Protein AF-A0AAC9S790-F1 (afdb_monomer_lite)

Radius of gyration: 30.69 Å; chains: 1; bounding box: 72×69×86 Å

Foldseek 3Di:
DDDPDDPDDPPPPLPCVLVCVLVVCLLVVLVPDDDDDPDPVVVVLNVQLSVQLCVLVVLLCVLPNFPADPPGADPQLSVLVSLLSVLRSPDDCVPLVLLSLLSSLLNSCSSVVHPPSVLSSQLSSQDDSLLSVQLQPQDPDFWDFPVPDDPVSQVSCVVSVQKPWCVVVCVVVVVVLVVLVVVLVVLVVCLVVVLVVVVPDPDDPVVSVVVNVVSVVVNVVSVVVNVVSVVVVVRSHRTMGGDPSSVSSNVSSVSSVVVD

Secondary structure (DSSP, 8-state):
----------------HHHHHHHHHHHHHHHHS--SSSHHHHHHHHHHHHHHHHHHHHHHHHHS-----TT---HHHHHHHHHHHHHHTT--TTT-HHHHHHHHHHHHHHHTT-TTHHHHHHHHHT--HHHHHHHHHS-SSS-B-TTTS-HHHHHHHHHTTSEEETHHHHHHHHHHHHHHHHHHHHHHHHHHHHHHHHTTS---HHHHHHHHHHHHHHHHHHHHHHHHHHHHHHHHTT-EEE-HHHHHHHHHHHHHHTT-

Sequence (260 aa):
MPVIGALGAVTSVVNTKPFTALLTPAATSLGNYWGEQTDEWVARRKAKKTRNLIHHRDRVLRLDPPDLDSDGPTERQFEYAEEWAEGAEKIEPERDKELSALWEGLLSEIYRDGDDIQEMMQALKAMERRDAILLLNTGSGWAIPRHQAEQHGLERLARIGVVERYSALRRAGQTRVQSLAILGIFAVAIGFLLPNLLGFLPMSETGKAELLRYQTILFSCVAVCTAVLAFTYTRFWGSFRLTTLGDRLKMSAQRFLNKA

pLDDT: mean 74.12, std 17.75, range [28.06, 97.19]

Structure (mmCIF, N/CA/C/O backbone):
data_AF-A0AAC9S790-F1
#
_entry.id   AF-A0AAC9S790-F1
#
loop_
_atom_site.group_PDB
_atom_site.id
_atom_site.type_symbol
_atom_site.label_atom_id
_atom_site.label_alt_id
_atom_site.label_comp_id
_atom_site.label_asym_id
_atom_site.label_entity_id
_atom_site.label_seq_id
_atom_site.pdbx_PDB_ins_code
_atom_site.Cartn_x
_atom_site.Cartn_y
_atom_site.Cartn_z
_atom_site.occupancy
_atom_site.B_iso_or_equiv
_atom_site.auth_seq_id
_atom_site.auth_comp_id
_atom_site.auth_asym_id
_atom_site.auth_atom_id
_atom_site.pdbx_PDB_model_num
ATOM 1 N N . MET A 1 1 ? -22.501 -53.644 21.815 1.00 34.34 1 MET A N 1
ATOM 2 C CA . MET A 1 1 ? -21.185 -52.979 21.907 1.00 34.34 1 MET A CA 1
ATOM 3 C C . MET A 1 1 ? -21.252 -51.672 21.131 1.00 34.34 1 MET A C 1
ATOM 5 O O . MET A 1 1 ? -21.327 -51.739 19.911 1.00 34.34 1 MET A O 1
ATOM 9 N N . PRO A 1 2 ? -21.320 -50.510 21.799 1.00 33.59 2 PRO A N 1
ATOM 10 C CA . PRO A 1 2 ? -21.225 -49.211 21.148 1.00 33.59 2 PRO A CA 1
ATOM 11 C C . PRO A 1 2 ? -19.793 -48.664 21.257 1.00 33.59 2 PRO A C 1
ATOM 13 O O . PRO A 1 2 ? -19.180 -48.739 22.319 1.00 33.59 2 PRO A O 1
ATOM 16 N N . VAL A 1 3 ? -19.280 -48.072 20.180 1.00 33.75 3 VAL A N 1
ATOM 17 C CA . VAL A 1 3 ? -18.157 -47.126 20.239 1.00 33.75 3 VAL A CA 1
ATOM 18 C C . VAL A 1 3 ? -18.664 -45.824 19.632 1.00 33.75 3 VAL A C 1
ATOM 20 O O . VAL A 1 3 ? -18.672 -45.640 18.420 1.00 33.75 3 VAL A O 1
ATOM 23 N N . ILE A 1 4 ? -19.151 -44.947 20.507 1.00 39.12 4 ILE A N 1
ATOM 24 C CA . ILE A 1 4 ? -19.288 -43.514 20.254 1.00 39.12 4 ILE A CA 1
ATOM 25 C C . ILE A 1 4 ? -18.004 -42.911 20.823 1.00 39.12 4 ILE A C 1
ATOM 27 O O . ILE A 1 4 ? -17.852 -42.803 22.037 1.00 39.12 4 ILE A O 1
ATOM 31 N N . GLY A 1 5 ? -17.040 -42.622 19.952 1.00 28.06 5 GLY A N 1
ATOM 32 C CA . GLY A 1 5 ? -15.742 -42.061 20.317 1.00 28.06 5 GLY A CA 1
ATOM 33 C C . GLY A 1 5 ? -15.618 -40.618 19.840 1.00 28.06 5 GLY A C 1
ATOM 34 O O . GLY A 1 5 ? -15.417 -40.386 18.656 1.00 28.06 5 GLY A O 1
ATOM 35 N N . ALA A 1 6 ? -15.757 -39.681 20.779 1.00 33.78 6 ALA A N 1
ATOM 36 C CA . ALA A 1 6 ? -15.084 -38.380 20.821 1.00 33.78 6 ALA A CA 1
ATOM 37 C C . ALA A 1 6 ? -14.906 -37.605 19.490 1.00 33.78 6 ALA A C 1
ATOM 39 O O . ALA A 1 6 ? -13.797 -37.445 18.991 1.00 33.78 6 ALA A O 1
ATOM 40 N N . LEU A 1 7 ? -15.994 -37.013 18.989 1.00 31.89 7 LEU A N 1
ATOM 41 C CA . LEU A 1 7 ? -15.970 -35.834 18.103 1.00 31.89 7 LEU A CA 1
ATOM 42 C C . LEU A 1 7 ? -16.360 -34.567 18.886 1.00 31.89 7 LEU A C 1
ATOM 44 O O . LEU A 1 7 ? -17.189 -33.765 18.466 1.00 31.89 7 LEU A O 1
ATOM 48 N N . GLY A 1 8 ? -15.785 -34.410 20.075 1.00 30.42 8 GLY A N 1
ATOM 49 C CA . GLY A 1 8 ? -15.969 -33.243 20.929 1.00 30.42 8 GLY A CA 1
ATOM 50 C C . GLY A 1 8 ? -14.644 -32.896 21.589 1.00 30.42 8 GLY A C 1
ATOM 51 O O . GLY A 1 8 ? -13.949 -33.797 22.045 1.00 30.42 8 GLY A O 1
ATOM 52 N N . ALA A 1 9 ? -14.332 -31.601 21.642 1.00 30.41 9 ALA A N 1
ATOM 53 C CA . ALA A 1 9 ? -13.117 -31.001 22.205 1.00 30.41 9 ALA A CA 1
ATOM 54 C C . ALA A 1 9 ? -11.891 -30.891 21.272 1.00 30.41 9 ALA A C 1
ATOM 56 O O . ALA A 1 9 ? -10.773 -31.221 21.648 1.00 30.41 9 ALA A O 1
ATOM 57 N N . VAL A 1 10 ? -12.078 -30.285 20.095 1.00 30.22 10 VAL A N 1
ATOM 58 C CA . VAL A 1 10 ? -11.054 -29.389 19.515 1.00 30.22 10 VAL A CA 1
ATOM 59 C C . VAL A 1 10 ? -11.681 -28.008 19.309 1.00 30.22 10 VAL A C 1
ATOM 61 O O . VAL A 1 10 ? -11.767 -27.468 18.216 1.00 30.22 10 VAL A O 1
ATOM 64 N N . THR A 1 11 ? -12.196 -27.447 20.397 1.00 31.50 11 THR A N 1
ATOM 65 C CA . THR A 1 11 ? -12.287 -25.998 20.566 1.00 31.50 11 THR A CA 1
ATOM 66 C C . THR A 1 11 ? -11.268 -25.676 21.640 1.00 31.50 11 THR A C 1
ATOM 68 O O . THR A 1 11 ? -11.608 -25.563 22.819 1.00 31.50 11 THR A O 1
ATOM 71 N N . SER A 1 12 ? -9.990 -25.646 21.254 1.00 34.75 12 SER A N 1
ATOM 72 C CA . SER A 1 12 ? -8.993 -24.971 22.069 1.00 34.75 12 SER A CA 1
ATOM 73 C C . SER A 1 12 ? -9.522 -23.560 22.282 1.00 34.75 12 SER A C 1
ATOM 75 O O . SER A 1 12 ? -9.790 -22.810 21.344 1.00 34.75 12 SER A O 1
ATOM 77 N N . VAL A 1 13 ? -9.801 -23.266 23.544 1.00 39.75 13 VAL A N 1
ATOM 78 C CA . VAL A 1 13 ? -10.143 -21.946 24.037 1.00 39.75 13 VAL A CA 1
ATOM 79 C C . VAL A 1 13 ? -8.984 -21.045 23.629 1.00 39.75 13 VAL A C 1
ATOM 81 O O . VAL A 1 13 ? -7.946 -21.036 24.284 1.00 39.75 13 VAL A O 1
ATOM 84 N N . VAL A 1 14 ? -9.136 -20.348 22.498 1.00 37.94 14 VAL A N 1
ATOM 85 C CA . VAL A 1 14 ? -8.255 -19.245 22.116 1.00 37.94 14 VAL A CA 1
ATOM 86 C C . VAL A 1 14 ? -8.277 -18.308 23.310 1.00 37.94 14 VAL A C 1
ATOM 88 O O . VAL A 1 14 ? -9.345 -17.852 23.729 1.00 37.94 14 VAL A O 1
ATOM 91 N N . ASN A 1 15 ? -7.115 -18.128 23.926 1.00 39.44 15 ASN A N 1
ATOM 92 C CA . ASN A 1 15 ? -6.938 -17.420 25.181 1.00 39.44 15 ASN A CA 1
ATOM 93 C C . ASN A 1 15 ? -7.108 -15.913 24.925 1.00 39.44 15 ASN A C 1
ATOM 95 O O . ASN A 1 15 ? -6.160 -15.146 24.937 1.00 39.44 15 ASN A O 1
ATOM 99 N N . THR A 1 16 ? -8.336 -15.486 24.627 1.00 45.19 16 THR A N 1
ATOM 100 C CA . THR A 1 16 ? -8.695 -14.112 24.248 1.00 45.19 16 THR A CA 1
ATOM 101 C C . THR A 1 16 ? -8.578 -13.129 25.411 1.00 45.19 16 THR A C 1
ATOM 103 O O . THR A 1 16 ? -8.519 -11.928 25.177 1.00 45.19 16 THR A O 1
ATOM 106 N N . LYS A 1 17 ? -8.490 -13.616 26.658 1.00 46.97 17 LYS A N 1
ATOM 107 C CA . LYS A 1 17 ? -8.575 -12.825 27.900 1.00 46.97 17 LYS A CA 1
ATOM 108 C C . LYS A 1 17 ? -7.614 -11.624 27.995 1.00 46.97 17 LYS A C 1
ATOM 110 O O . LYS A 1 17 ? -8.091 -10.571 28.417 1.00 46.97 17 LYS A O 1
ATOM 115 N N . PRO A 1 18 ? -6.327 -11.708 27.604 1.00 48.31 18 PRO A N 1
ATOM 116 C CA . PRO A 1 18 ? -5.415 -10.564 27.698 1.00 48.31 18 PRO A CA 1
ATOM 117 C C . PRO A 1 18 ? -5.751 -9.462 26.680 1.00 48.31 18 PRO A C 1
ATOM 119 O O . PRO A 1 18 ? -5.553 -8.284 26.946 1.00 48.31 18 PRO A O 1
ATOM 122 N N . PHE A 1 19 ? -6.323 -9.824 25.528 1.00 49.25 19 PHE A N 1
ATOM 123 C CA . PHE A 1 19 ? -6.616 -8.888 24.438 1.00 49.25 19 PHE A CA 1
ATOM 124 C C . PHE A 1 19 ? -8.061 -8.372 24.459 1.00 49.25 19 PHE A C 1
ATOM 126 O O . PHE A 1 19 ? -8.321 -7.232 24.068 1.00 49.25 19 PHE A O 1
ATOM 133 N N . THR A 1 20 ? -9.015 -9.125 25.019 1.00 51.59 20 THR A N 1
ATOM 134 C CA . THR A 1 20 ? -10.262 -8.506 25.486 1.00 51.59 20 THR A CA 1
ATOM 135 C C . THR A 1 20 ? -9.931 -7.423 26.508 1.00 51.59 20 THR A C 1
ATOM 137 O O . THR A 1 20 ? -10.541 -6.363 26.457 1.00 51.59 20 THR A O 1
ATOM 140 N N . ALA A 1 21 ? -8.925 -7.618 27.365 1.00 54.22 21 ALA A N 1
ATOM 141 C CA . ALA A 1 21 ? -8.464 -6.591 28.297 1.00 54.22 21 ALA A CA 1
ATOM 142 C C . ALA A 1 21 ? -7.742 -5.397 27.634 1.00 54.22 21 ALA A C 1
ATOM 144 O O . ALA A 1 21 ? -7.691 -4.344 28.249 1.00 54.22 21 ALA A O 1
ATOM 145 N N . LEU A 1 22 ? -7.268 -5.509 26.388 1.00 55.03 22 LEU A N 1
ATOM 146 C CA . LEU A 1 22 ? -6.747 -4.385 25.590 1.00 55.03 22 LEU A CA 1
ATOM 147 C C . LEU A 1 22 ? -7.851 -3.462 25.081 1.00 55.03 22 LEU A C 1
ATOM 149 O O . LEU A 1 22 ? -7.834 -2.250 25.267 1.00 55.03 22 LEU A O 1
ATOM 153 N N . LEU A 1 23 ? -8.834 -4.060 24.409 1.00 57.56 23 LEU A N 1
ATOM 154 C CA . LEU A 1 23 ? -9.850 -3.306 23.681 1.00 57.56 23 LEU A CA 1
ATOM 155 C C . LEU A 1 23 ? -11.066 -2.976 24.545 1.00 57.56 23 LEU A C 1
ATOM 157 O O . LEU A 1 23 ? -11.826 -2.078 24.198 1.00 57.56 23 LEU A O 1
ATOM 161 N N . THR A 1 24 ? -11.266 -3.675 25.668 1.00 56.47 24 THR A N 1
ATOM 162 C CA . THR A 1 24 ? -12.364 -3.367 26.596 1.00 56.47 24 THR A CA 1
ATOM 163 C C . THR A 1 24 ? -12.164 -2.004 27.261 1.00 56.47 24 THR A C 1
ATOM 165 O O . THR A 1 24 ? -13.108 -1.222 27.208 1.00 56.47 24 THR A O 1
ATOM 168 N N . PRO A 1 25 ? -10.990 -1.641 27.813 1.00 49.94 25 PRO A N 1
ATOM 169 C CA . PRO A 1 25 ? -10.745 -0.305 28.352 1.00 49.94 25 PRO A CA 1
ATOM 170 C C . PRO A 1 25 ? -10.847 0.796 27.299 1.00 49.94 25 PRO A C 1
ATOM 172 O O . PRO A 1 25 ? -11.542 1.768 27.560 1.00 49.94 25 PRO A O 1
ATOM 175 N N . ALA A 1 26 ? -10.279 0.629 26.098 1.00 53.31 26 ALA A N 1
ATOM 176 C CA . ALA A 1 26 ? -10.397 1.617 25.018 1.00 53.31 26 ALA A CA 1
ATOM 177 C C . ALA A 1 26 ? -11.857 1.805 24.553 1.00 53.31 26 ALA A C 1
ATOM 179 O O . ALA A 1 26 ? -12.344 2.925 24.402 1.00 53.31 26 ALA A O 1
ATOM 180 N N . ALA A 1 27 ? -12.612 0.709 24.403 1.00 53.06 27 ALA A N 1
ATOM 181 C CA . ALA A 1 27 ? -14.034 0.770 24.063 1.00 53.06 27 ALA A CA 1
ATOM 182 C C . ALA A 1 27 ? -14.897 1.345 25.205 1.00 53.06 27 ALA A C 1
ATOM 184 O O . ALA A 1 27 ? -15.909 1.997 24.943 1.00 53.06 27 ALA A O 1
ATOM 185 N N . THR A 1 28 ? -14.505 1.122 26.464 1.00 51.19 28 THR A N 1
ATOM 186 C CA . THR A 1 28 ? -15.230 1.582 27.661 1.00 51.19 28 THR A CA 1
ATOM 187 C C . THR A 1 28 ? -14.896 3.037 28.013 1.00 51.19 28 THR A C 1
ATOM 189 O O . THR A 1 28 ? -15.791 3.784 28.401 1.00 51.19 28 THR A O 1
ATOM 192 N N . SER A 1 29 ? -13.650 3.487 27.829 1.00 48.16 29 SER A N 1
ATOM 193 C CA . SER A 1 29 ? -13.221 4.875 28.069 1.00 48.16 29 SER A CA 1
ATOM 194 C C . SER A 1 29 ? -13.845 5.831 27.048 1.00 48.16 29 SER A C 1
ATOM 196 O O . SER A 1 29 ? -14.371 6.877 27.429 1.00 48.16 29 SER A O 1
ATOM 198 N N . LEU A 1 30 ? -13.933 5.414 25.778 1.00 48.31 30 LEU A N 1
ATOM 199 C CA . LEU A 1 30 ? -14.701 6.109 24.740 1.00 48.31 30 LEU A CA 1
ATOM 200 C C . LEU A 1 30 ? -16.210 6.139 25.051 1.00 48.31 30 LEU A C 1
ATOM 202 O O . LEU A 1 30 ? -16.909 7.083 24.674 1.00 48.31 30 LEU A O 1
ATOM 206 N N . GLY A 1 31 ? -16.718 5.123 25.756 1.00 43.06 31 GLY A N 1
ATOM 207 C CA . GLY A 1 31 ? -18.111 5.030 26.198 1.00 43.06 31 GLY A CA 1
ATOM 208 C C . GLY A 1 31 ? -18.472 5.972 27.353 1.00 43.06 31 GLY A C 1
ATOM 209 O O . GLY A 1 31 ? -19.570 6.529 27.354 1.00 43.06 31 GLY A O 1
ATOM 210 N N . ASN A 1 32 ? -17.552 6.198 28.296 1.00 44.66 32 ASN A N 1
ATOM 211 C CA . ASN A 1 32 ? -17.866 6.786 29.605 1.00 44.66 32 ASN A CA 1
ATOM 212 C C . ASN A 1 32 ? -17.620 8.306 29.750 1.00 44.66 32 ASN A C 1
ATOM 214 O O . ASN A 1 32 ? -17.935 8.851 30.804 1.00 44.66 32 ASN A O 1
ATOM 218 N N . TYR A 1 33 ? -17.091 9.021 28.746 1.00 40.47 33 TYR A N 1
ATOM 219 C CA . TYR A 1 33 ? -16.596 10.401 28.954 1.00 40.47 33 TYR A CA 1
ATOM 220 C C . TYR A 1 33 ? -17.566 11.567 28.623 1.00 40.47 33 TYR A C 1
ATOM 222 O O . TYR A 1 33 ? -17.221 12.712 28.882 1.00 40.47 33 TYR A O 1
ATOM 230 N N . TRP A 1 34 ? -18.783 11.376 28.088 1.00 41.03 34 TRP A N 1
ATOM 231 C CA . TRP A 1 34 ? -19.596 12.538 27.644 1.00 41.03 34 TRP A CA 1
ATOM 232 C C . TRP A 1 34 ? -21.088 12.436 27.984 1.00 41.03 34 TRP A C 1
ATOM 234 O O . TRP A 1 34 ? -21.783 11.577 27.432 1.00 41.03 34 TRP A O 1
ATOM 244 N N . GLY A 1 35 ? -21.519 13.337 28.881 1.00 38.81 35 GLY A N 1
ATOM 245 C CA . GLY A 1 35 ? -22.848 13.453 29.490 1.00 38.81 35 GLY A CA 1
ATOM 246 C C . GLY A 1 35 ? -23.942 14.132 28.654 1.00 38.81 35 GLY A C 1
ATOM 247 O O . GLY A 1 35 ? -23.706 14.619 27.549 1.00 38.81 35 GLY A O 1
ATOM 248 N N . GLU A 1 36 ? -25.136 14.076 29.248 1.00 45.31 36 GLU A N 1
ATOM 249 C CA . GLU A 1 36 ? -26.500 14.192 28.712 1.00 45.31 36 GLU A CA 1
ATOM 250 C C . GLU A 1 36 ? -26.849 15.500 27.989 1.00 45.31 36 GLU A C 1
ATOM 252 O O . GLU A 1 36 ? -26.375 16.577 28.342 1.00 45.31 36 GLU A O 1
ATOM 257 N N . GLN A 1 37 ? -27.795 15.369 27.051 1.00 39.69 37 GLN A N 1
ATOM 258 C CA . GLN A 1 37 ? -28.431 16.382 26.191 1.00 39.69 37 GLN A CA 1
ATOM 259 C C . GLN A 1 37 ? -27.952 16.396 24.730 1.00 39.69 37 GLN A C 1
ATOM 261 O O . GLN A 1 37 ? -27.682 17.445 24.158 1.00 39.69 37 GLN A O 1
ATOM 266 N N . THR A 1 38 ? -27.898 15.221 24.087 1.00 42.62 38 THR A N 1
ATOM 267 C CA . THR A 1 38 ? -28.096 15.021 22.621 1.00 42.62 38 THR A CA 1
ATOM 268 C C . THR A 1 38 ? -28.373 13.531 22.310 1.00 42.62 38 THR A C 1
ATOM 270 O O . THR A 1 38 ? -27.844 12.933 21.368 1.00 42.62 38 THR A O 1
ATOM 273 N N . ASP A 1 39 ? -29.189 12.886 23.146 1.00 51.00 39 ASP A N 1
ATOM 274 C CA . ASP A 1 39 ? -28.950 11.485 23.513 1.00 51.00 39 ASP A CA 1
ATOM 275 C C . ASP A 1 39 ? -29.252 10.459 22.419 1.00 51.00 39 ASP A C 1
ATOM 277 O O . ASP A 1 39 ? -28.459 9.545 22.231 1.00 51.00 39 ASP A O 1
ATOM 281 N N . GLU A 1 40 ? -30.305 10.599 21.612 1.00 55.38 40 GLU A N 1
ATOM 282 C CA . GLU A 1 40 ? -30.614 9.556 20.621 1.00 55.38 40 GLU A CA 1
ATOM 283 C C . GLU A 1 40 ? -29.679 9.551 19.408 1.00 55.38 40 GLU A C 1
ATOM 285 O O . GLU A 1 40 ? -29.235 8.490 18.966 1.00 55.38 40 GLU A O 1
ATOM 290 N N . TRP A 1 41 ? -29.368 10.716 18.836 1.00 50.78 41 TRP A N 1
ATOM 291 C CA . TRP A 1 41 ? -28.497 10.786 17.659 1.00 50.78 41 TRP A CA 1
ATOM 292 C C . TRP A 1 41 ? -27.043 10.480 18.030 1.00 50.78 41 TRP A C 1
ATOM 294 O O . TRP A 1 41 ? -26.359 9.743 17.312 1.00 50.78 41 TRP A O 1
ATOM 304 N N . VAL A 1 42 ? -26.591 10.975 19.187 1.00 58.25 42 VAL A N 1
ATOM 305 C CA . VAL A 1 42 ? -25.261 10.669 19.720 1.00 58.25 42 VAL A CA 1
ATOM 306 C C . VAL A 1 42 ? -25.172 9.205 20.143 1.00 58.25 42 VAL A C 1
ATOM 308 O O . VAL A 1 42 ? -24.195 8.557 19.773 1.00 58.25 42 VAL A O 1
ATOM 311 N N . ALA A 1 43 ? -26.183 8.632 20.806 1.00 64.19 43 ALA A N 1
ATOM 312 C CA . ALA A 1 43 ? -26.190 7.206 21.144 1.00 64.19 43 ALA A CA 1
ATOM 313 C C . ALA A 1 43 ? -26.205 6.317 19.896 1.00 64.19 43 ALA A C 1
ATOM 315 O O . ALA A 1 43 ? -25.435 5.364 19.832 1.00 64.19 43 ALA A O 1
ATOM 316 N N . ARG A 1 44 ? -26.993 6.644 18.860 1.00 67.19 44 ARG A N 1
ATOM 317 C CA . ARG A 1 44 ? -26.987 5.892 17.588 1.00 67.19 44 ARG A CA 1
ATOM 318 C C . ARG A 1 44 ? -25.631 5.973 16.888 1.00 67.19 44 ARG A C 1
ATOM 320 O O . ARG A 1 44 ? -25.151 4.967 16.367 1.00 67.19 44 ARG A O 1
ATOM 327 N N . ARG A 1 45 ? -24.984 7.144 16.890 1.00 65.12 45 ARG A N 1
ATOM 328 C CA . ARG A 1 45 ? -23.648 7.322 16.300 1.00 65.12 45 ARG A CA 1
ATOM 329 C C . ARG A 1 45 ? -22.566 6.594 17.102 1.00 65.12 45 ARG A C 1
ATOM 331 O O . ARG A 1 45 ? -21.710 5.960 16.490 1.00 65.12 45 ARG A O 1
ATOM 338 N N . LYS A 1 46 ? -22.628 6.637 18.437 1.00 71.31 46 LYS A N 1
ATOM 339 C CA . LYS A 1 46 ? -21.758 5.874 19.348 1.00 71.31 46 LYS A CA 1
ATOM 340 C C . LYS A 1 46 ? -21.939 4.369 19.133 1.00 71.31 46 LYS A C 1
ATOM 342 O O . LYS A 1 46 ? -20.972 3.682 18.838 1.00 71.31 46 LYS A O 1
ATOM 347 N N . ALA A 1 47 ? -23.179 3.880 19.136 1.00 77.81 47 ALA A N 1
ATOM 348 C CA . ALA A 1 47 ? -23.496 2.477 18.884 1.00 77.81 47 ALA A CA 1
ATOM 349 C C . ALA A 1 47 ? -22.993 2.009 17.510 1.00 77.81 47 ALA A C 1
ATOM 351 O O . ALA A 1 47 ? -22.445 0.914 17.398 1.00 77.81 47 ALA A O 1
ATOM 352 N N . LYS A 1 48 ? -23.116 2.846 16.468 1.00 79.62 48 LYS A N 1
ATOM 353 C CA . LYS A 1 48 ? -22.567 2.548 15.136 1.00 79.62 48 LYS A CA 1
ATOM 354 C C . LYS A 1 48 ? -21.042 2.409 15.169 1.00 79.62 48 LYS A C 1
ATOM 356 O O . LYS A 1 48 ? -20.530 1.415 14.667 1.00 79.62 48 LYS A O 1
ATOM 361 N N . LYS A 1 49 ? -20.338 3.365 15.781 1.00 80.44 49 LYS A N 1
ATOM 362 C CA . LYS A 1 49 ? -18.874 3.343 15.943 1.00 80.44 49 LYS A CA 1
ATOM 363 C C . LYS A 1 49 ? -18.400 2.099 16.695 1.00 80.44 49 LYS A C 1
ATOM 365 O O . LYS A 1 49 ? -17.558 1.361 16.193 1.00 80.44 49 LYS A O 1
ATOM 370 N N . THR A 1 50 ? -19.008 1.809 17.845 1.00 79.88 50 THR A N 1
ATOM 371 C CA . THR A 1 50 ? -18.703 0.614 18.642 1.00 79.88 50 THR A CA 1
ATOM 372 C C . THR A 1 50 ? -18.965 -0.668 17.854 1.00 79.88 50 THR A C 1
ATOM 374 O O . THR A 1 50 ? -18.145 -1.581 17.872 1.00 79.88 50 THR A O 1
ATOM 377 N N . ARG A 1 51 ? -20.072 -0.736 17.106 1.00 85.62 51 ARG A N 1
ATOM 378 C CA . ARG A 1 51 ? -20.381 -1.887 16.249 1.00 85.62 51 ARG A CA 1
ATOM 379 C C . ARG A 1 51 ? -19.341 -2.080 15.145 1.00 85.62 51 ARG A C 1
ATOM 381 O O . ARG A 1 51 ? -18.960 -3.218 14.892 1.00 85.62 51 ARG A O 1
ATOM 388 N N . ASN A 1 52 ? -18.873 -1.002 14.513 1.00 86.75 52 ASN A N 1
ATOM 389 C CA . ASN A 1 52 ? -17.818 -1.073 13.500 1.00 86.75 52 ASN A CA 1
ATOM 390 C C . ASN A 1 52 ? -16.524 -1.650 14.100 1.00 86.75 52 ASN A C 1
ATOM 392 O O . ASN A 1 52 ? -15.964 -2.594 13.549 1.00 86.75 52 ASN A O 1
ATOM 396 N N . LEU A 1 53 ? -16.105 -1.155 15.271 1.00 86.25 53 LEU A N 1
ATOM 397 C CA . LEU A 1 53 ? -14.927 -1.660 15.987 1.00 86.25 53 LEU A CA 1
ATOM 398 C C . LEU A 1 53 ? -15.032 -3.145 16.322 1.00 86.25 53 LEU A C 1
ATOM 400 O O . LEU A 1 53 ? -14.114 -3.913 16.033 1.00 86.25 53 LEU A O 1
ATOM 404 N N . ILE A 1 54 ? -16.165 -3.549 16.902 1.00 82.88 54 ILE A N 1
ATOM 405 C CA . ILE A 1 54 ? -16.442 -4.949 17.234 1.00 82.88 54 ILE A CA 1
ATOM 406 C C . ILE A 1 54 ? -16.364 -5.808 15.972 1.00 82.88 54 ILE A C 1
ATOM 408 O O . ILE A 1 54 ? -15.710 -6.845 15.989 1.00 82.88 54 ILE A O 1
ATOM 412 N N . HIS A 1 55 ? -16.956 -5.355 14.864 1.00 89.50 55 HIS A N 1
ATOM 413 C CA . HIS A 1 55 ? -16.928 -6.093 13.608 1.00 89.50 55 HIS A CA 1
ATOM 414 C C . HIS A 1 55 ? -15.500 -6.307 13.088 1.00 89.50 55 HIS A C 1
ATOM 416 O O . HIS A 1 55 ? -15.142 -7.436 12.750 1.00 89.50 55 HIS A O 1
ATOM 422 N N . HIS A 1 56 ? -14.675 -5.255 13.029 1.00 89.50 56 HIS A N 1
ATOM 423 C CA . HIS A 1 56 ? -13.285 -5.391 12.584 1.00 89.50 56 HIS A CA 1
ATOM 424 C C . HIS A 1 56 ? -12.491 -6.331 13.496 1.00 89.50 56 HIS A C 1
ATOM 426 O O . HIS A 1 56 ? -11.855 -7.264 13.006 1.00 89.50 56 HIS A O 1
ATOM 432 N N . ARG A 1 57 ? -12.581 -6.138 14.819 1.00 88.31 57 ARG A N 1
ATOM 433 C CA . ARG A 1 57 ? -11.908 -6.988 15.810 1.00 88.31 57 ARG A CA 1
ATOM 434 C C . ARG A 1 57 ? -12.307 -8.452 15.648 1.00 88.31 57 ARG A C 1
ATOM 436 O O . ARG A 1 57 ? -11.444 -9.315 15.527 1.00 88.31 57 ARG A O 1
ATOM 443 N N . ASP A 1 58 ? -13.606 -8.737 15.639 1.00 87.56 58 ASP A N 1
ATOM 444 C CA . ASP A 1 58 ? -14.117 -10.108 15.585 1.00 87.56 58 ASP A CA 1
ATOM 445 C C . ASP A 1 58 ? -13.726 -10.792 14.275 1.00 87.56 58 ASP A C 1
ATOM 447 O O . ASP A 1 58 ? -13.427 -11.987 14.252 1.00 87.56 58 ASP A O 1
ATOM 451 N N . ARG A 1 59 ? -13.669 -10.032 13.176 1.00 90.25 59 ARG A N 1
ATOM 452 C CA . ARG A 1 59 ? -13.202 -10.544 11.891 1.00 90.25 59 ARG A CA 1
ATOM 453 C C . ARG A 1 59 ? -11.713 -10.884 11.913 1.00 90.25 59 ARG A C 1
ATOM 455 O O . ARG A 1 59 ? -11.360 -11.949 11.405 1.00 90.25 59 ARG A O 1
ATOM 462 N N . VAL A 1 60 ? -10.873 -10.053 12.532 1.00 89.31 60 VAL A N 1
ATOM 463 C CA . VAL A 1 60 ? -9.444 -10.351 12.726 1.00 89.31 60 VAL A CA 1
ATOM 464 C C . VAL A 1 60 ? -9.261 -11.596 13.583 1.00 89.31 60 VAL A C 1
ATOM 466 O O . VAL A 1 60 ? -8.642 -12.551 13.124 1.00 89.31 60 VAL A O 1
ATOM 469 N N . LEU A 1 61 ? -9.899 -11.654 14.754 1.00 85.94 61 LEU A N 1
ATOM 470 C CA . LEU A 1 61 ? -9.815 -12.807 15.659 1.00 85.94 61 LEU A CA 1
ATOM 471 C C . LEU A 1 61 ? -10.283 -14.117 15.010 1.00 85.94 61 LEU A C 1
ATOM 473 O O . LEU A 1 61 ? -9.764 -15.183 15.329 1.00 85.94 61 LEU A O 1
ATOM 477 N N . ARG A 1 62 ? -11.259 -14.055 14.097 1.00 87.38 62 ARG A N 1
ATOM 478 C CA . ARG A 1 62 ? -11.773 -15.232 13.386 1.00 87.38 62 ARG A CA 1
ATOM 479 C C . ARG A 1 62 ? -10.868 -15.690 12.243 1.00 87.38 62 ARG A C 1
ATOM 481 O O . ARG A 1 62 ? -10.709 -16.890 12.046 1.00 87.38 62 ARG A O 1
ATOM 488 N N . LEU A 1 63 ? -10.367 -14.762 11.427 1.00 88.00 63 LEU A N 1
ATOM 489 C CA . LEU A 1 63 ? -9.674 -15.088 10.171 1.00 88.00 63 LEU A CA 1
ATOM 490 C C . LEU A 1 63 ? -8.154 -15.169 10.311 1.00 88.00 63 LEU A C 1
ATOM 492 O O . LEU A 1 63 ? -7.492 -15.785 9.465 1.00 88.00 63 LEU A O 1
ATOM 496 N N . ASP A 1 64 ? -7.619 -14.521 11.337 1.00 85.88 64 ASP A N 1
ATOM 497 C CA . ASP A 1 64 ? -6.197 -14.395 11.600 1.00 85.88 64 ASP A CA 1
ATOM 498 C C . ASP A 1 64 ? -5.950 -14.299 13.118 1.00 85.88 64 ASP A C 1
ATOM 500 O O . ASP A 1 64 ? -5.528 -13.249 13.610 1.00 85.88 64 ASP A O 1
ATOM 504 N N . PRO A 1 65 ? -6.295 -15.359 13.881 1.00 81.12 65 PRO A N 1
ATOM 505 C CA . PRO A 1 65 ? -6.167 -15.349 15.330 1.00 81.12 65 PRO A CA 1
ATOM 506 C C . PRO A 1 65 ? -4.708 -15.065 15.709 1.00 81.12 65 PRO A C 1
ATOM 508 O O . PRO A 1 65 ? -3.806 -15.710 15.164 1.00 81.12 65 PRO A O 1
ATOM 511 N N . PRO A 1 66 ? -4.461 -14.098 16.604 1.00 75.12 66 PRO A N 1
ATOM 512 C CA . PRO A 1 66 ? -3.107 -13.778 17.014 1.00 75.12 66 PRO A CA 1
ATOM 513 C C . PRO A 1 66 ? -2.520 -14.929 17.834 1.00 75.12 66 PRO A C 1
ATOM 515 O O . PRO A 1 66 ? -3.239 -15.587 18.592 1.00 75.12 66 PRO A O 1
ATOM 518 N N . ASP A 1 67 ? -1.221 -15.167 17.665 1.00 70.94 67 ASP A N 1
ATOM 519 C CA . ASP A 1 67 ? -0.482 -16.104 18.506 1.00 70.94 67 ASP A CA 1
ATOM 520 C C . ASP A 1 67 ? -0.147 -15.365 19.800 1.00 70.94 67 ASP A C 1
ATOM 522 O O . ASP A 1 67 ? 0.726 -14.500 19.842 1.00 70.94 67 ASP A O 1
ATOM 526 N N . LEU A 1 68 ? -0.988 -15.572 20.809 1.00 60.34 68 LEU A N 1
ATOM 527 C CA . LEU A 1 68 ? -0.886 -14.862 22.072 1.00 60.34 68 LEU A CA 1
ATOM 528 C C . LEU A 1 68 ? 0.055 -15.637 22.981 1.00 60.34 68 LEU A C 1
ATOM 530 O O . LEU A 1 68 ? -0.379 -16.557 23.680 1.00 60.34 68 LEU A O 1
ATOM 534 N N . ASP A 1 69 ? 1.327 -15.245 22.977 1.00 56.56 69 ASP A N 1
ATOM 535 C CA . ASP A 1 69 ? 2.263 -15.653 24.019 1.00 56.56 69 ASP A CA 1
ATOM 536 C C . ASP A 1 69 ? 1.702 -15.288 25.408 1.00 56.56 69 ASP A C 1
ATOM 538 O O . ASP A 1 69 ? 0.913 -14.350 25.582 1.00 56.56 69 ASP A O 1
ATOM 542 N N . SER A 1 70 ? 2.083 -16.070 26.421 1.00 53.31 70 SER A N 1
ATOM 543 C CA . SER A 1 70 ? 1.523 -16.012 27.781 1.00 53.31 70 SER A CA 1
ATOM 544 C C . SER A 1 70 ? 1.683 -14.668 28.492 1.00 53.31 70 SER A C 1
ATOM 546 O O . SER A 1 70 ? 1.000 -14.428 29.489 1.00 53.31 70 SER A O 1
ATOM 548 N N . ASP A 1 71 ? 2.564 -13.810 27.986 1.00 64.31 71 ASP A N 1
ATOM 549 C CA . ASP A 1 71 ? 3.009 -12.589 28.656 1.00 64.31 71 ASP A CA 1
ATOM 550 C C . ASP A 1 71 ? 2.089 -11.394 28.383 1.00 64.31 71 ASP A C 1
ATOM 552 O O . ASP A 1 71 ? 2.243 -10.325 28.973 1.00 64.31 71 ASP A O 1
ATOM 556 N N . GLY A 1 72 ? 1.057 -11.605 27.562 1.00 66.00 72 GLY A N 1
ATOM 557 C CA . GLY A 1 72 ? 0.078 -10.583 27.245 1.00 66.00 72 GLY A CA 1
ATOM 558 C C . GLY A 1 72 ? 0.636 -9.477 26.338 1.00 66.00 72 GLY A C 1
ATOM 559 O O . GLY A 1 72 ? 1.763 -9.548 25.855 1.00 66.00 72 GLY A O 1
ATOM 560 N N . PRO A 1 73 ? -0.196 -8.474 26.037 1.00 72.31 73 PRO A N 1
ATOM 561 C CA . PRO A 1 73 ? 0.155 -7.391 25.127 1.00 72.31 73 PRO A CA 1
ATOM 562 C C . PRO A 1 73 ? 1.185 -6.414 25.697 1.00 72.31 73 PRO A C 1
ATOM 564 O O . PRO A 1 73 ? 1.112 -6.035 26.866 1.00 72.31 73 PRO A O 1
ATOM 567 N N . THR A 1 74 ? 2.095 -5.945 24.843 1.00 83.38 74 THR A N 1
ATOM 568 C CA . THR A 1 74 ? 3.079 -4.910 25.193 1.00 83.38 74 THR A CA 1
ATOM 569 C C . THR A 1 74 ? 2.433 -3.522 25.259 1.00 83.38 74 THR A C 1
ATOM 571 O O . THR A 1 74 ? 1.431 -3.258 24.596 1.00 83.38 74 THR A O 1
ATOM 574 N N . GLU A 1 75 ? 3.019 -2.594 26.024 1.00 81.75 75 GLU A N 1
ATOM 575 C CA . GLU A 1 75 ? 2.546 -1.197 26.123 1.00 81.75 75 GLU A CA 1
ATOM 576 C C . GLU A 1 75 ? 2.450 -0.519 24.746 1.00 81.75 75 GLU A C 1
ATOM 578 O O . GLU A 1 75 ? 1.450 0.112 24.418 1.00 81.75 75 GLU A O 1
ATOM 583 N N . ARG A 1 76 ? 3.428 -0.772 23.872 1.00 85.31 76 ARG A N 1
ATOM 584 C CA . ARG A 1 76 ? 3.419 -0.299 22.483 1.00 85.31 76 ARG A CA 1
ATOM 585 C C . ARG A 1 76 ? 2.214 -0.822 21.689 1.00 85.31 76 ARG A C 1
ATOM 587 O O . ARG A 1 76 ? 1.622 -0.087 20.901 1.00 85.31 76 ARG A O 1
ATOM 594 N N . GLN A 1 77 ? 1.825 -2.082 21.892 1.00 84.00 77 GLN A N 1
ATOM 595 C CA . GLN A 1 77 ? 0.633 -2.649 21.254 1.00 84.00 77 GLN A CA 1
ATOM 596 C C . GLN A 1 77 ? -0.660 -2.011 21.778 1.00 84.00 77 GLN A C 1
ATOM 598 O O . GLN A 1 77 ? -1.597 -1.857 20.994 1.00 84.00 77 GLN A O 1
ATOM 603 N N . PHE A 1 78 ? -0.717 -1.616 23.059 1.00 81.62 78 PHE A N 1
ATOM 604 C CA . PHE A 1 78 ? -1.839 -0.839 23.605 1.00 81.62 78 PHE A CA 1
ATOM 605 C C . PHE A 1 78 ? -1.978 0.502 22.890 1.00 81.62 78 PHE A C 1
ATOM 607 O O . PHE A 1 78 ? -3.051 0.792 22.362 1.00 81.62 78 PHE A O 1
ATOM 614 N N . GLU A 1 79 ? -0.897 1.278 22.816 1.00 84.69 79 GLU A N 1
ATOM 615 C CA . GLU A 1 79 ? -0.905 2.604 22.189 1.00 84.69 79 GLU A CA 1
ATOM 616 C C . GLU A 1 79 ? -1.383 2.537 20.730 1.00 84.69 79 GLU A C 1
ATOM 618 O O . GLU A 1 79 ? -2.291 3.266 20.321 1.00 84.69 79 GLU A O 1
ATOM 623 N N . TYR A 1 80 ? -0.848 1.595 19.947 1.00 90.44 80 TYR A N 1
ATOM 624 C CA . TYR A 1 80 ? -1.282 1.423 18.562 1.00 90.44 80 TYR A CA 1
ATOM 625 C C . TYR A 1 80 ? -2.709 0.894 18.435 1.00 90.44 80 TYR A C 1
ATOM 627 O O . TYR A 1 80 ? -3.395 1.253 17.478 1.00 90.44 80 TYR A O 1
ATOM 635 N N . ALA A 1 81 ? -3.180 0.054 19.359 1.00 87.19 81 ALA A N 1
ATOM 636 C CA . ALA A 1 81 ? -4.553 -0.443 19.344 1.00 87.19 81 ALA A CA 1
ATOM 637 C C . ALA A 1 81 ? -5.573 0.665 19.657 1.00 87.19 81 ALA A C 1
ATOM 639 O O . ALA A 1 81 ? -6.657 0.682 19.066 1.00 87.19 81 ALA A O 1
ATOM 640 N N . GLU A 1 82 ? -5.233 1.604 20.541 1.00 85.25 82 GLU A N 1
ATOM 641 C CA . GLU A 1 82 ? -6.049 2.793 20.800 1.00 85.25 82 GLU A CA 1
ATOM 642 C C . GLU A 1 82 ? -6.105 3.694 19.565 1.00 85.25 82 GLU A C 1
ATOM 644 O O . GLU A 1 82 ? -7.194 4.014 19.078 1.00 85.25 82 GLU A O 1
ATOM 649 N N . GLU A 1 83 ? -4.945 4.016 18.984 1.00 89.62 83 GLU A N 1
ATOM 650 C CA . GLU A 1 83 ? -4.875 4.822 17.763 1.00 89.62 83 GLU A CA 1
ATOM 651 C C . GLU A 1 83 ? -5.607 4.142 16.589 1.00 89.62 83 GLU A C 1
ATOM 653 O O . GLU A 1 83 ? -6.281 4.799 15.782 1.00 89.62 83 GLU A O 1
ATOM 658 N N . TRP A 1 84 ? -5.518 2.811 16.512 1.00 94.50 84 TRP A N 1
ATOM 659 C CA . TRP A 1 84 ? -6.239 2.000 15.542 1.00 94.50 84 TRP A CA 1
ATOM 660 C C . TRP A 1 84 ? -7.752 2.149 15.701 1.00 94.50 84 TRP A C 1
ATOM 662 O O . TRP A 1 84 ? -8.457 2.361 14.709 1.00 94.50 84 TRP A O 1
ATOM 672 N N . ALA A 1 85 ? -8.259 2.074 16.934 1.00 89.00 85 ALA A N 1
ATOM 673 C CA . ALA A 1 85 ? -9.686 2.159 17.214 1.00 89.00 85 ALA A CA 1
ATOM 674 C C . ALA A 1 85 ? -10.268 3.510 16.762 1.00 89.00 85 ALA A C 1
ATOM 676 O O . ALA A 1 85 ? -11.321 3.557 16.123 1.00 89.00 85 ALA A O 1
ATOM 677 N N . GLU A 1 86 ? -9.558 4.614 16.987 1.00 88.81 86 GLU A N 1
ATOM 678 C CA . GLU A 1 86 ? -9.995 5.939 16.528 1.00 88.81 86 GLU A CA 1
ATOM 679 C C . GLU A 1 86 ? -10.137 6.051 15.000 1.00 88.81 86 GLU A C 1
ATOM 681 O O . GLU A 1 86 ? -10.906 6.878 14.486 1.00 88.81 86 GLU A O 1
ATOM 686 N N . GLY A 1 87 ? -9.359 5.268 14.254 1.00 91.50 87 GLY A N 1
ATOM 687 C CA . GLY A 1 87 ? -9.447 5.181 12.801 1.00 91.50 87 GLY A CA 1
ATOM 688 C C . GLY A 1 87 ? -10.549 4.229 12.344 1.00 91.50 87 GLY A C 1
ATOM 689 O O . GLY A 1 87 ? -11.443 4.629 11.593 1.00 91.50 87 GLY A O 1
ATOM 690 N N . ALA A 1 88 ? -10.520 2.995 12.844 1.00 90.56 88 ALA A N 1
ATOM 691 C CA . ALA A 1 88 ? -11.417 1.916 12.448 1.00 90.56 88 ALA A CA 1
ATOM 692 C C . ALA A 1 88 ? -12.891 2.201 12.782 1.00 90.56 88 ALA A C 1
ATOM 694 O O . ALA A 1 88 ? -13.774 1.826 12.014 1.00 90.56 88 ALA A O 1
ATOM 695 N N . GLU A 1 89 ? -13.196 2.938 13.859 1.00 90.56 89 GLU A N 1
ATOM 696 C CA . GLU A 1 89 ? -14.587 3.277 14.210 1.00 90.56 89 GLU A CA 1
ATOM 697 C C . GLU A 1 89 ? -15.317 4.080 13.113 1.00 90.56 89 GLU A C 1
ATOM 699 O O . GLU A 1 89 ? -16.552 4.072 13.033 1.00 90.56 89 GLU A O 1
ATOM 704 N N . LYS A 1 90 ? -14.554 4.790 12.270 1.00 92.19 90 LYS A N 1
ATOM 705 C CA . LYS A 1 90 ? -15.060 5.657 11.196 1.00 92.19 90 LYS A CA 1
ATOM 706 C C . LYS A 1 90 ? -15.329 4.886 9.907 1.00 92.19 90 LYS A C 1
ATOM 708 O O . LYS A 1 90 ? -15.985 5.429 9.020 1.00 92.19 90 LYS A O 1
ATOM 713 N N . ILE A 1 91 ? -14.831 3.657 9.797 1.00 93.94 91 ILE A N 1
ATOM 714 C CA . ILE A 1 91 ? -14.939 2.832 8.597 1.00 93.94 91 ILE A CA 1
ATOM 715 C C . ILE A 1 91 ? -16.157 1.929 8.727 1.00 93.94 91 ILE A C 1
ATOM 717 O O . ILE A 1 91 ? -16.410 1.357 9.782 1.00 93.94 91 ILE A O 1
ATOM 721 N N . GLU A 1 92 ? -16.953 1.829 7.665 1.00 92.75 92 GLU A N 1
ATOM 722 C CA . GLU A 1 92 ? -18.156 0.997 7.648 1.00 92.75 92 GLU A CA 1
ATOM 723 C C . GLU A 1 92 ? -17.860 -0.314 6.902 1.00 92.75 92 GLU A C 1
ATOM 725 O O . GLU A 1 92 ? -17.806 -0.292 5.670 1.00 92.75 92 GLU A O 1
ATOM 730 N N . PRO A 1 93 ? -17.709 -1.464 7.593 1.00 89.88 93 PRO A N 1
ATOM 731 C CA . PRO A 1 93 ? -17.277 -2.718 6.964 1.00 89.88 93 PRO A CA 1
ATOM 732 C C . PRO A 1 93 ? -18.152 -3.173 5.791 1.00 89.88 93 PRO A C 1
ATOM 734 O O . PRO A 1 93 ? -17.664 -3.703 4.795 1.00 89.88 93 PRO A O 1
ATOM 737 N N . GLU A 1 94 ? -19.461 -2.939 5.891 1.00 89.00 94 GLU A N 1
ATOM 738 C CA . GLU A 1 94 ? -20.441 -3.316 4.867 1.00 89.00 94 GLU A CA 1
ATOM 739 C C . GLU A 1 94 ? -20.327 -2.458 3.601 1.00 89.00 94 GLU A C 1
ATOM 741 O O . GLU A 1 94 ? -20.567 -2.938 2.490 1.00 89.00 94 GLU A O 1
ATOM 746 N N . ARG A 1 95 ? -19.960 -1.181 3.765 1.00 90.75 95 ARG A N 1
ATOM 747 C CA . ARG A 1 95 ? -19.925 -0.195 2.683 1.00 90.75 95 ARG A CA 1
ATOM 748 C C . ARG A 1 95 ? -18.545 -0.094 2.046 1.00 90.75 95 ARG A C 1
ATOM 750 O O . ARG A 1 95 ? -18.470 0.062 0.826 1.00 90.75 95 ARG A O 1
ATOM 757 N N . ASP A 1 96 ? -17.492 -0.170 2.851 1.00 93.06 96 ASP A N 1
ATOM 758 C CA . ASP A 1 96 ? -16.110 0.148 2.493 1.00 93.06 96 ASP A CA 1
ATOM 759 C C . ASP A 1 96 ? -15.204 -1.075 2.698 1.00 93.06 96 ASP A C 1
ATOM 761 O O . ASP A 1 96 ? -14.237 -1.040 3.455 1.00 93.06 96 ASP A O 1
ATOM 765 N N . LYS A 1 97 ? -15.532 -2.180 2.017 1.00 94.38 97 LYS A N 1
ATOM 766 C CA . LYS A 1 97 ? -14.902 -3.500 2.193 1.00 94.38 97 LYS A CA 1
ATOM 767 C C . LYS A 1 97 ? -13.378 -3.485 2.046 1.00 94.38 97 LYS A C 1
ATOM 769 O O . LYS A 1 97 ? -12.684 -4.130 2.827 1.00 94.38 97 LYS A O 1
ATOM 774 N N . GLU A 1 98 ? -12.857 -2.758 1.062 1.00 95.06 98 GLU A N 1
ATOM 775 C CA . GLU A 1 98 ? -11.422 -2.663 0.780 1.00 95.06 98 GLU A CA 1
ATOM 776 C C . GLU A 1 98 ? -10.681 -1.920 1.893 1.00 95.06 98 GLU A C 1
ATOM 778 O O . GLU A 1 98 ? -9.656 -2.384 2.389 1.00 95.06 98 GLU A O 1
ATOM 783 N N . LEU A 1 99 ? -11.235 -0.789 2.333 1.00 95.25 99 LEU A N 1
ATOM 784 C CA . LEU A 1 99 ? -10.665 -0.006 3.424 1.00 95.25 99 LEU A CA 1
ATOM 785 C C . LEU A 1 99 ? -10.796 -0.758 4.758 1.00 95.25 99 LEU A C 1
ATOM 787 O O . LEU A 1 99 ? -9.853 -0.784 5.540 1.00 95.25 99 LEU A O 1
ATOM 791 N N . SER A 1 100 ? -11.916 -1.454 4.973 1.00 96.25 100 SER A N 1
ATOM 792 C CA . SER A 1 100 ? -12.130 -2.365 6.104 1.00 96.25 100 SER A CA 1
ATOM 793 C C . SER A 1 100 ? -11.044 -3.431 6.182 1.00 96.25 100 SER A C 1
ATOM 795 O O . SER A 1 100 ? -10.463 -3.635 7.24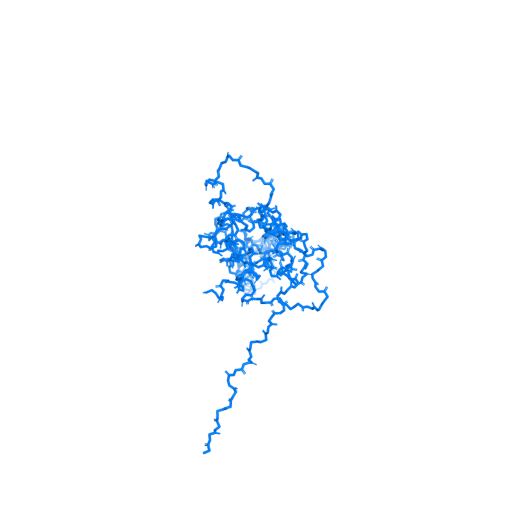2 1.00 96.25 100 SER A O 1
ATOM 797 N N . ALA A 1 101 ? -10.733 -4.078 5.056 1.00 96.62 101 ALA A N 1
ATOM 798 C CA . ALA A 1 101 ? -9.700 -5.104 4.995 1.00 96.62 101 ALA A CA 1
ATOM 799 C C . ALA A 1 101 ? -8.305 -4.552 5.323 1.00 96.62 101 ALA A C 1
ATOM 801 O O . ALA A 1 101 ? -7.524 -5.233 5.977 1.00 96.62 101 ALA A O 1
ATOM 802 N N . LEU A 1 102 ? -7.996 -3.317 4.917 1.00 96.94 102 LEU A N 1
ATOM 803 C CA . LEU A 1 102 ? -6.739 -2.655 5.273 1.00 96.94 102 LEU A CA 1
ATOM 804 C C . LEU A 1 102 ? -6.635 -2.355 6.774 1.00 96.94 102 LEU A C 1
ATOM 806 O O . LEU A 1 102 ? -5.598 -2.628 7.374 1.00 96.94 102 LEU A O 1
ATOM 810 N N . TRP A 1 103 ? -7.705 -1.847 7.392 1.00 97.19 103 TRP A N 1
ATOM 811 C CA . TRP A 1 103 ? -7.744 -1.607 8.839 1.00 97.19 103 TRP A CA 1
ATOM 812 C C . TRP A 1 103 ? -7.673 -2.908 9.650 1.00 97.19 103 TRP A C 1
ATOM 814 O O . TRP A 1 103 ? -7.004 -2.953 10.679 1.00 97.19 103 TRP A O 1
ATOM 824 N N . GLU A 1 104 ? -8.305 -3.981 9.180 1.00 95.88 104 GLU A N 1
ATOM 825 C CA . GLU A 1 104 ? -8.179 -5.324 9.767 1.00 95.88 104 GLU A CA 1
ATOM 826 C C . GLU A 1 104 ? -6.759 -5.888 9.597 1.00 95.88 104 GLU A C 1
ATOM 828 O O . GLU A 1 104 ? -6.199 -6.457 10.534 1.00 95.88 104 GLU A O 1
ATOM 833 N N . GLY A 1 105 ? -6.150 -5.656 8.430 1.00 95.19 105 GLY A N 1
ATOM 834 C CA . GLY A 1 105 ? -4.743 -5.930 8.152 1.00 95.19 105 GLY A CA 1
ATOM 835 C C . GLY A 1 105 ? -3.816 -5.267 9.163 1.00 95.19 105 GLY A C 1
ATOM 836 O O . GLY A 1 105 ? -2.976 -5.945 9.745 1.00 95.19 105 GLY A O 1
ATOM 837 N N . LEU A 1 106 ? -4.008 -3.971 9.419 1.00 96.19 106 LEU A N 1
ATOM 838 C CA . LEU A 1 106 ? -3.219 -3.225 10.397 1.00 96.19 106 LEU A CA 1
ATOM 839 C C . LEU A 1 106 ? -3.390 -3.763 11.824 1.00 96.19 106 LEU A C 1
ATOM 841 O O . LEU A 1 106 ? -2.393 -3.936 12.515 1.00 96.19 106 LEU A O 1
ATOM 845 N N . LEU A 1 107 ? -4.616 -4.081 12.25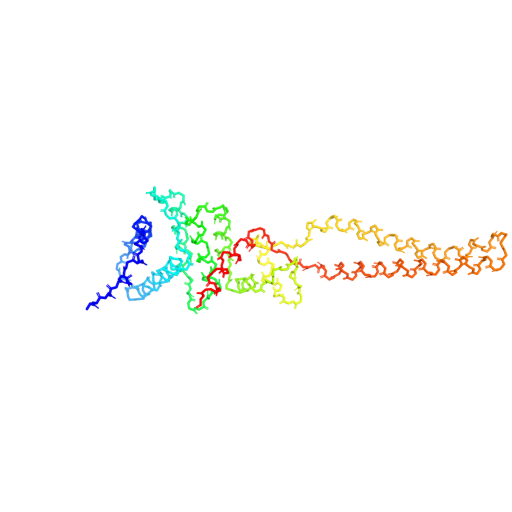9 1.00 94.12 107 LEU A N 1
ATOM 846 C CA . LEU A 1 107 ? -4.835 -4.668 13.589 1.00 94.12 107 LEU A CA 1
ATOM 847 C C . LEU A 1 107 ? -4.098 -6.003 13.752 1.00 94.12 107 LEU A C 1
ATOM 849 O O . LEU A 1 107 ? -3.514 -6.277 14.795 1.00 94.12 107 LEU A O 1
ATOM 853 N N . SER A 1 108 ? -4.112 -6.821 12.702 1.00 92.25 108 SER A N 1
ATOM 854 C CA . SER A 1 108 ? -3.381 -8.086 12.654 1.00 92.25 108 SER A CA 1
ATOM 855 C C . SER A 1 108 ? -1.860 -7.887 12.758 1.00 92.25 108 SER A C 1
ATOM 857 O O . SER A 1 108 ? -1.205 -8.644 13.471 1.00 92.25 108 SER A O 1
ATOM 859 N N . GLU A 1 109 ? -1.295 -6.856 12.120 1.00 92.81 109 GLU A N 1
ATOM 860 C CA . GLU A 1 109 ? 0.128 -6.510 12.284 1.00 92.81 109 GLU A CA 1
ATOM 861 C C . GLU A 1 109 ? 0.438 -5.971 13.692 1.00 92.81 109 GLU A C 1
ATOM 863 O O . GLU A 1 109 ? 1.457 -6.345 14.267 1.00 92.81 109 GLU A O 1
ATOM 868 N N . ILE A 1 110 ? -0.456 -5.174 14.298 1.00 90.69 110 ILE A N 1
ATOM 869 C CA . ILE A 1 110 ? -0.314 -4.716 15.696 1.00 90.69 110 ILE A CA 1
ATOM 870 C C . ILE A 1 110 ? -0.221 -5.914 16.642 1.00 90.69 110 ILE A C 1
ATOM 872 O O . ILE A 1 110 ? 0.670 -5.976 17.487 1.00 90.69 110 ILE A O 1
ATOM 876 N N . TYR A 1 111 ? -1.096 -6.907 16.472 1.00 85.00 111 TYR A N 1
ATOM 877 C CA . TYR A 1 111 ? -1.075 -8.109 17.305 1.00 85.00 111 TYR A CA 1
ATOM 878 C C . TYR A 1 111 ? 0.202 -8.938 17.172 1.00 85.00 111 TYR A C 1
ATOM 880 O O . TYR A 1 111 ? 0.542 -9.669 18.096 1.00 85.00 111 TYR A O 1
ATOM 888 N N . ARG A 1 112 ? 0.912 -8.820 16.049 1.00 87.25 112 ARG A N 1
ATOM 889 C CA . ARG A 1 112 ? 2.183 -9.510 15.800 1.00 87.25 112 ARG A CA 1
ATOM 890 C C . ARG A 1 112 ? 3.412 -8.680 16.165 1.00 87.25 112 ARG A C 1
ATOM 892 O O . ARG A 1 112 ? 4.517 -9.136 15.902 1.00 87.25 112 ARG A O 1
ATOM 899 N N . ASP A 1 113 ? 3.210 -7.483 16.721 1.00 83.62 113 ASP A N 1
ATOM 900 C CA . ASP A 1 113 ? 4.264 -6.482 16.941 1.00 83.62 113 ASP A CA 1
ATOM 901 C C . ASP A 1 113 ? 5.074 -6.211 15.659 1.00 83.62 113 ASP A C 1
ATOM 903 O O . ASP A 1 113 ? 6.302 -6.197 15.648 1.00 83.62 113 ASP A O 1
ATOM 907 N N . GLY A 1 114 ? 4.361 -6.056 14.537 1.00 79.75 114 GLY A N 1
ATOM 908 C CA . GLY A 1 114 ? 4.975 -5.795 13.241 1.00 79.75 114 GLY A CA 1
ATOM 909 C C . GLY A 1 114 ? 5.784 -4.493 13.214 1.00 79.75 114 GLY A C 1
ATOM 910 O O . GLY A 1 114 ? 5.489 -3.520 13.910 1.00 79.75 114 GLY A O 1
ATOM 911 N N . ASP A 1 115 ? 6.799 -4.442 12.356 1.00 85.44 115 ASP A N 1
ATOM 912 C CA . ASP A 1 115 ? 7.510 -3.191 12.087 1.00 85.44 115 ASP A CA 1
ATOM 913 C C . ASP A 1 115 ? 6.642 -2.225 11.261 1.00 85.44 115 ASP A C 1
ATOM 915 O O . ASP A 1 115 ? 5.725 -2.635 10.545 1.00 85.44 115 ASP A O 1
ATOM 919 N N . ASP A 1 116 ? 6.982 -0.936 11.298 1.00 89.44 116 ASP A N 1
ATOM 920 C CA . ASP A 1 116 ? 6.354 0.132 10.504 1.00 89.44 116 ASP A CA 1
ATOM 921 C C . ASP A 1 116 ? 4.848 0.371 10.784 1.00 89.44 116 ASP A C 1
ATOM 923 O O . ASP A 1 116 ? 4.132 0.942 9.955 1.00 89.44 116 ASP A O 1
ATOM 927 N N . ILE A 1 117 ? 4.330 -0.062 11.946 1.00 93.44 117 ILE A N 1
ATOM 928 C CA . ILE A 1 117 ? 2.911 0.119 12.322 1.00 93.44 117 ILE A CA 1
ATOM 929 C C . ILE A 1 117 ? 2.500 1.595 12.253 1.00 93.44 117 ILE A C 1
ATOM 931 O O . ILE A 1 117 ? 1.410 1.903 11.765 1.00 93.44 117 ILE A O 1
ATOM 935 N N . GLN A 1 118 ? 3.364 2.514 12.698 1.00 95.00 118 GLN A N 1
ATOM 936 C CA . GLN A 1 118 ? 3.058 3.944 12.687 1.00 95.00 118 GLN A CA 1
ATOM 937 C C . GLN A 1 118 ? 2.908 4.474 11.258 1.00 95.00 118 GLN A C 1
ATOM 939 O O . GLN A 1 118 ? 1.967 5.211 10.960 1.00 95.00 118 GLN A O 1
ATOM 944 N N . GLU A 1 119 ? 3.809 4.094 10.356 1.00 95.06 119 GLU A N 1
ATOM 945 C CA . GLU A 1 119 ? 3.774 4.472 8.947 1.00 95.06 119 GLU A CA 1
ATOM 946 C C . GLU A 1 119 ? 2.529 3.898 8.262 1.00 95.06 119 GLU A C 1
ATOM 948 O O . GLU A 1 119 ? 1.845 4.606 7.517 1.00 95.06 119 GLU A O 1
ATOM 953 N N . MET A 1 120 ? 2.184 2.638 8.554 1.00 95.56 120 MET A N 1
ATOM 954 C CA . MET A 1 120 ? 0.958 2.003 8.063 1.00 95.56 120 MET A CA 1
ATOM 955 C C . MET A 1 120 ? -0.294 2.730 8.569 1.00 95.56 120 MET A C 1
ATOM 957 O O . MET A 1 120 ? -1.202 3.010 7.782 1.00 95.56 120 MET A O 1
ATOM 961 N N . MET A 1 121 ? -0.329 3.090 9.853 1.00 96.12 121 MET A N 1
ATOM 962 C CA . MET A 1 121 ? -1.414 3.848 10.481 1.00 96.12 121 MET A CA 1
ATOM 963 C C . MET A 1 121 ? -1.597 5.219 9.826 1.00 96.12 121 MET A C 1
ATOM 965 O O . MET A 1 121 ? -2.704 5.578 9.418 1.00 96.12 121 MET A O 1
ATOM 969 N N . GLN A 1 122 ? -0.511 5.982 9.678 1.00 96.06 122 GLN A N 1
ATOM 970 C CA . GLN A 1 122 ? -0.536 7.303 9.052 1.00 96.06 122 GLN A CA 1
ATOM 971 C C . GLN A 1 122 ? -1.000 7.225 7.593 1.00 96.06 122 GLN A C 1
ATOM 973 O O . GLN A 1 122 ? -1.846 8.020 7.172 1.00 96.06 122 GLN A O 1
ATOM 978 N N . ALA A 1 123 ? -0.507 6.239 6.837 1.00 95.56 123 ALA A N 1
ATOM 979 C CA . ALA A 1 123 ? -0.927 6.014 5.461 1.00 95.56 123 ALA A CA 1
ATOM 980 C C . ALA A 1 123 ? -2.429 5.702 5.370 1.00 95.56 123 ALA A C 1
ATOM 982 O O . ALA A 1 123 ? -3.117 6.288 4.533 1.00 95.56 123 ALA A O 1
ATOM 983 N N . LEU A 1 124 ? -2.960 4.841 6.248 1.00 95.75 124 LEU A N 1
ATOM 984 C CA . LEU A 1 124 ? -4.384 4.490 6.258 1.00 95.75 124 LEU A CA 1
ATOM 985 C C . LEU A 1 124 ? -5.290 5.639 6.694 1.00 95.75 124 LEU A C 1
ATOM 987 O O . LEU A 1 124 ? -6.351 5.824 6.101 1.00 95.75 124 LEU A O 1
ATOM 991 N N . LYS A 1 125 ? -4.871 6.455 7.666 1.00 95.31 125 LYS A N 1
ATOM 992 C CA . LYS A 1 125 ? -5.613 7.661 8.072 1.00 95.31 125 LYS A CA 1
ATOM 993 C C . LYS A 1 125 ? -5.739 8.684 6.938 1.00 95.31 125 LYS A C 1
ATOM 995 O O . LYS A 1 125 ? -6.733 9.404 6.880 1.00 95.31 125 LYS A O 1
ATOM 1000 N N . ALA A 1 126 ? -4.752 8.749 6.044 1.00 94.62 126 ALA A N 1
ATOM 1001 C CA . ALA A 1 126 ? -4.746 9.645 4.888 1.00 94.62 126 ALA A CA 1
ATOM 1002 C C . ALA A 1 126 ? -5.410 9.050 3.628 1.00 94.62 126 ALA A C 1
ATOM 1004 O O . ALA A 1 126 ? -5.545 9.749 2.618 1.00 94.62 126 ALA A O 1
ATOM 1005 N N . MET A 1 127 ? -5.802 7.773 3.667 1.00 93.19 127 MET A N 1
ATOM 1006 C CA . MET A 1 127 ? -6.317 7.032 2.519 1.00 93.19 127 MET A CA 1
ATOM 1007 C C . MET A 1 127 ? -7.837 7.176 2.389 1.00 93.19 127 MET A C 1
ATOM 1009 O O . MET A 1 127 ? -8.584 6.967 3.344 1.00 93.19 127 MET A O 1
ATOM 1013 N N . GLU A 1 128 ? -8.323 7.481 1.185 1.00 92.12 128 GLU A N 1
ATOM 1014 C CA . GLU A 1 128 ? -9.751 7.423 0.874 1.00 92.12 128 GLU A CA 1
ATOM 1015 C C . GLU A 1 128 ? -10.152 6.032 0.362 1.00 92.12 128 GLU A C 1
ATOM 1017 O O . GLU A 1 128 ? -9.336 5.234 -0.101 1.00 92.12 128 GLU A O 1
ATOM 1022 N N . ARG A 1 129 ? -11.460 5.751 0.344 1.00 91.12 129 ARG A N 1
ATOM 1023 C CA . ARG A 1 129 ? -12.004 4.496 -0.200 1.00 91.12 129 ARG A CA 1
ATOM 1024 C C . ARG A 1 129 ? -11.497 4.189 -1.617 1.00 91.12 129 ARG A C 1
ATOM 1026 O O . ARG A 1 129 ? -11.190 3.042 -1.926 1.00 91.12 129 ARG A O 1
ATOM 1033 N N . ARG A 1 130 ? -11.427 5.199 -2.492 1.00 89.50 130 ARG A N 1
ATOM 1034 C CA . ARG A 1 130 ? -10.963 5.017 -3.880 1.00 89.50 130 ARG A CA 1
ATOM 1035 C C . ARG A 1 130 ? -9.499 4.595 -3.939 1.00 89.50 130 ARG A C 1
ATOM 1037 O O . ARG A 1 130 ? -9.147 3.755 -4.761 1.00 89.50 130 ARG A O 1
ATOM 1044 N N . ASP A 1 131 ? -8.679 5.133 -3.045 1.00 91.50 131 ASP A N 1
ATOM 1045 C CA . ASP A 1 131 ? -7.263 4.796 -2.947 1.00 91.50 131 ASP A CA 1
ATOM 1046 C C . ASP A 1 131 ? -7.075 3.352 -2.467 1.00 91.50 131 ASP A C 1
ATOM 1048 O O . ASP A 1 131 ? -6.252 2.630 -3.023 1.00 91.50 131 ASP A O 1
ATOM 1052 N N . ALA A 1 132 ? -7.888 2.901 -1.503 1.00 92.44 132 ALA A N 1
ATOM 1053 C CA . ALA A 1 132 ? -7.901 1.512 -1.043 1.00 92.44 132 ALA A CA 1
ATOM 1054 C C . ALA A 1 132 ? -8.262 0.538 -2.175 1.00 92.44 132 ALA A C 1
ATOM 1056 O O . ALA A 1 132 ? -7.566 -0.453 -2.392 1.00 92.44 132 ALA A O 1
ATOM 1057 N N . ILE A 1 133 ? -9.309 0.849 -2.947 1.00 90.94 133 ILE A N 1
ATOM 1058 C CA . ILE A 1 133 ? -9.701 0.063 -4.128 1.00 90.94 133 ILE A CA 1
ATOM 1059 C C . ILE A 1 133 ? -8.548 0.005 -5.133 1.00 90.94 133 ILE A C 1
ATOM 1061 O O . ILE A 1 133 ? -8.210 -1.066 -5.635 1.00 90.94 133 ILE A O 1
ATOM 1065 N N . LEU A 1 134 ? -7.927 1.150 -5.415 1.00 89.31 134 LEU A N 1
ATOM 1066 C CA . LEU A 1 134 ? -6.812 1.244 -6.347 1.00 89.31 134 LEU A CA 1
ATOM 1067 C C . LEU A 1 134 ? -5.610 0.415 -5.873 1.00 89.31 134 LEU A C 1
ATOM 1069 O O . LEU A 1 134 ? -5.073 -0.370 -6.652 1.00 89.31 134 LEU A O 1
ATOM 1073 N N . LEU A 1 135 ? -5.225 0.534 -4.601 1.00 90.88 135 LEU A N 1
ATOM 1074 C CA . LEU A 1 135 ? -4.133 -0.222 -3.987 1.00 90.88 135 LEU A CA 1
ATOM 1075 C C . LEU A 1 135 ? -4.362 -1.736 -4.097 1.00 90.88 135 LEU A C 1
ATOM 1077 O O . LEU A 1 135 ? -3.477 -2.467 -4.547 1.00 90.88 135 LEU A O 1
ATOM 1081 N N . LEU A 1 136 ? -5.553 -2.210 -3.725 1.00 90.50 136 LEU A N 1
ATOM 1082 C CA . LEU A 1 136 ? -5.850 -3.643 -3.663 1.00 90.50 136 LEU A CA 1
ATOM 1083 C C . LEU A 1 136 ? -6.063 -4.271 -5.047 1.00 90.50 136 LEU A C 1
ATOM 1085 O O . LEU A 1 136 ? -5.676 -5.422 -5.247 1.00 90.50 136 LEU A O 1
ATOM 1089 N N . ASN A 1 137 ? -6.580 -3.510 -6.018 1.00 86.44 137 ASN A N 1
ATOM 1090 C CA . ASN A 1 137 ? -6.736 -3.958 -7.409 1.00 86.44 137 ASN A CA 1
ATOM 1091 C C . ASN A 1 137 ? -5.465 -3.820 -8.247 1.00 86.44 137 ASN A C 1
ATOM 1093 O O . ASN A 1 137 ? -5.404 -4.301 -9.380 1.00 86.44 137 ASN A O 1
ATOM 1097 N N . THR A 1 138 ? -4.438 -3.160 -7.718 1.00 81.88 138 THR A N 1
ATOM 1098 C CA . THR A 1 138 ? -3.151 -3.105 -8.394 1.00 81.88 138 THR A CA 1
ATOM 1099 C C . THR A 1 138 ? -2.604 -4.529 -8.510 1.00 81.88 138 THR A C 1
ATOM 1101 O O . THR A 1 138 ? -2.468 -5.222 -7.505 1.00 81.88 138 THR A O 1
ATOM 1104 N N . GLY A 1 139 ? -2.274 -5.001 -9.716 1.00 68.44 139 GLY A N 1
ATOM 1105 C CA . GLY A 1 139 ? -1.662 -6.325 -9.892 1.00 68.44 139 GLY A CA 1
ATOM 1106 C C . GLY A 1 139 ? -0.345 -6.462 -9.113 1.00 68.44 139 GLY A C 1
ATOM 1107 O O . GLY A 1 139 ? 0.305 -5.469 -8.795 1.00 68.44 139 GLY A O 1
ATOM 1108 N N . SER A 1 140 ? 0.080 -7.686 -8.795 1.00 58.09 140 SER A N 1
ATOM 1109 C CA . SER A 1 140 ? 1.415 -7.995 -8.238 1.00 58.09 140 SER A CA 1
ATOM 1110 C C . SER A 1 140 ? 2.533 -7.829 -9.288 1.00 58.09 140 SER A C 1
ATOM 1112 O O . SER A 1 140 ? 3.411 -8.672 -9.444 1.00 58.09 140 SER A O 1
ATOM 1114 N N . GLY A 1 141 ? 2.468 -6.746 -10.063 1.00 56.88 141 GLY A N 1
ATOM 1115 C CA . GLY A 1 141 ? 3.365 -6.437 -11.167 1.00 56.88 141 GLY A CA 1
ATOM 1116 C C . GLY A 1 141 ? 4.235 -5.224 -10.866 1.00 56.88 141 GLY A C 1
ATOM 1117 O O . GLY A 1 141 ? 3.880 -4.342 -10.091 1.00 56.88 141 GLY A O 1
ATOM 1118 N N . TRP A 1 142 ? 5.387 -5.162 -11.525 1.00 55.69 142 TRP A N 1
ATOM 1119 C CA . TRP A 1 142 ? 6.436 -4.169 -11.265 1.00 55.69 142 TRP A CA 1
ATOM 1120 C C . TRP A 1 142 ? 6.065 -2.739 -11.705 1.00 55.69 142 TRP A C 1
ATOM 1122 O O . TRP A 1 142 ? 6.840 -1.810 -11.480 1.00 55.69 142 TRP A O 1
ATOM 1132 N N . ALA A 1 143 ? 4.909 -2.560 -12.352 1.00 65.56 143 ALA A N 1
ATOM 1133 C CA . ALA A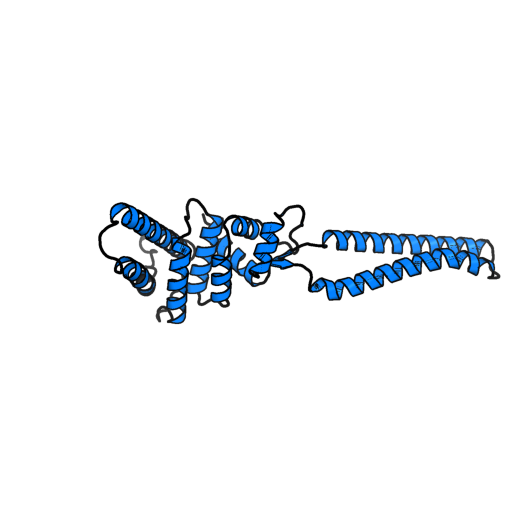 1 143 ? 4.458 -1.297 -12.917 1.00 65.56 143 ALA A CA 1
ATOM 1134 C C . ALA A 1 143 ? 2.924 -1.231 -13.019 1.00 65.56 143 ALA A C 1
ATOM 1136 O O . ALA A 1 143 ? 2.306 -2.084 -13.654 1.00 65.56 143 ALA A O 1
ATOM 1137 N N . ILE A 1 144 ? 2.326 -0.172 -12.467 1.00 67.31 144 ILE A N 1
ATOM 1138 C CA . ILE A 1 144 ? 0.920 0.200 -12.687 1.00 67.31 144 ILE A CA 1
ATOM 1139 C C . ILE A 1 144 ? 0.850 1.050 -13.964 1.00 67.31 144 ILE A C 1
ATOM 1141 O O . ILE A 1 144 ? 1.433 2.144 -13.985 1.00 67.31 144 ILE A O 1
ATOM 1145 N N . PRO A 1 145 ? 0.192 0.592 -15.046 1.00 62.16 145 PRO A N 1
ATOM 1146 C CA . PRO A 1 145 ? 0.128 1.355 -16.284 1.00 62.16 145 PRO A CA 1
ATOM 1147 C C . PRO A 1 145 ? -0.686 2.642 -16.108 1.00 62.16 145 PRO A C 1
ATOM 1149 O O . PRO A 1 145 ? -1.837 2.615 -15.677 1.00 62.16 145 PRO A O 1
ATOM 1152 N N . ARG A 1 146 ? -0.117 3.775 -16.534 1.00 62.47 146 ARG A N 1
ATOM 1153 C CA . ARG A 1 146 ? -0.710 5.121 -16.396 1.00 62.47 146 ARG A CA 1
ATOM 1154 C C . ARG A 1 146 ? -2.096 5.287 -17.044 1.00 62.47 146 ARG A C 1
ATOM 1156 O O . ARG A 1 146 ? -2.813 6.218 -16.700 1.00 62.47 146 ARG A O 1
ATOM 1163 N N . HIS A 1 147 ? -2.457 4.419 -17.988 1.00 60.19 147 HIS A N 1
ATOM 1164 C CA . HIS A 1 147 ? -3.733 4.466 -18.709 1.00 60.19 147 HIS A CA 1
ATOM 1165 C C . HIS A 1 147 ? -4.867 3.689 -18.019 1.00 60.19 147 HIS A C 1
ATOM 1167 O O . HIS A 1 147 ? -6.012 3.841 -18.424 1.00 60.19 147 HIS A O 1
ATOM 1173 N N . GLN A 1 148 ? -4.569 2.867 -17.004 1.00 56.38 148 GLN A N 1
ATOM 1174 C CA . GLN A 1 148 ? -5.573 2.066 -16.283 1.00 56.38 148 GLN A CA 1
ATOM 1175 C C . GLN A 1 148 ? -5.922 2.627 -14.901 1.00 56.38 148 GLN A C 1
ATOM 1177 O O . GLN A 1 148 ? -6.902 2.201 -14.301 1.00 56.38 148 GLN A O 1
ATOM 1182 N N . ALA A 1 149 ? -5.141 3.576 -14.391 1.00 59.25 149 ALA A N 1
ATOM 1183 C CA . ALA A 1 149 ? -5.292 4.085 -13.038 1.00 59.25 149 ALA A CA 1
ATOM 1184 C C . ALA A 1 149 ? -5.679 5.567 -13.043 1.00 59.25 149 ALA A C 1
ATOM 1186 O O . ALA A 1 149 ? -5.076 6.372 -13.758 1.00 59.25 149 ALA A O 1
ATOM 1187 N N . GLU A 1 150 ? -6.668 5.933 -12.223 1.00 72.19 150 GLU A N 1
ATOM 1188 C CA . GLU A 1 150 ? -7.024 7.330 -11.967 1.00 72.19 150 GLU A CA 1
ATOM 1189 C C . GLU A 1 150 ? -5.771 8.083 -11.488 1.00 72.19 150 GLU A C 1
ATOM 1191 O O . GLU A 1 150 ? -5.289 7.858 -10.377 1.00 72.19 150 GLU A O 1
ATOM 1196 N N . GLN A 1 151 ? -5.217 8.968 -12.328 1.00 71.88 151 GLN A N 1
ATOM 1197 C CA . GLN A 1 151 ? -3.938 9.646 -12.051 1.00 71.88 151 GLN A CA 1
ATOM 1198 C C . GLN A 1 151 ? -3.938 10.354 -10.690 1.00 71.88 151 GLN A C 1
ATOM 1200 O O . GLN A 1 151 ? -2.952 10.282 -9.961 1.00 71.88 151 GLN A O 1
ATOM 1205 N N . HIS A 1 152 ? -5.070 10.955 -10.320 1.00 78.88 152 HIS A N 1
ATOM 1206 C CA . HIS A 1 152 ? -5.255 11.623 -9.035 1.00 78.88 152 HIS A CA 1
ATOM 1207 C C . HIS A 1 152 ? -5.134 10.666 -7.836 1.00 78.88 152 HIS A C 1
ATOM 1209 O O . HIS A 1 152 ? -4.551 11.042 -6.819 1.00 78.88 152 HIS A O 1
ATOM 1215 N N . GLY A 1 153 ? -5.640 9.432 -7.954 1.00 82.06 153 GLY A N 1
ATOM 1216 C CA . GLY A 1 153 ? -5.524 8.410 -6.909 1.00 82.06 153 GLY A CA 1
ATOM 1217 C C . GLY A 1 153 ? -4.081 7.936 -6.740 1.00 82.06 153 GLY A C 1
ATOM 1218 O O . GLY A 1 153 ? -3.559 7.916 -5.630 1.00 82.06 153 GLY A O 1
ATOM 1219 N N . LEU A 1 154 ? -3.373 7.660 -7.842 1.00 84.38 154 LEU A N 1
ATOM 1220 C CA . LEU A 1 154 ? -1.959 7.256 -7.779 1.00 84.38 154 LEU A CA 1
ATOM 1221 C C . LEU A 1 154 ? -1.042 8.355 -7.240 1.00 84.38 154 LEU A C 1
ATOM 1223 O O . LEU A 1 154 ? -0.102 8.066 -6.505 1.00 84.38 154 LEU A O 1
ATOM 1227 N N . GLU A 1 155 ? -1.296 9.617 -7.579 1.00 85.31 155 GLU A N 1
ATOM 1228 C CA . GLU A 1 155 ? -0.521 10.737 -7.039 1.00 85.31 155 GLU A CA 1
ATOM 1229 C C . GLU A 1 155 ? -0.769 10.938 -5.545 1.00 85.31 155 GLU A C 1
ATOM 1231 O O . GLU A 1 155 ? 0.153 11.273 -4.802 1.00 85.31 155 GLU A O 1
ATOM 1236 N N . ARG A 1 156 ? -1.994 10.696 -5.072 1.00 88.00 156 ARG A N 1
ATOM 1237 C CA . ARG A 1 156 ? -2.288 10.695 -3.640 1.00 88.00 156 ARG A CA 1
ATOM 1238 C C . ARG A 1 156 ? -1.613 9.524 -2.931 1.00 88.00 156 ARG A C 1
ATOM 1240 O O . ARG A 1 156 ? -0.907 9.777 -1.961 1.00 88.00 156 ARG A O 1
ATOM 1247 N N . LEU A 1 157 ? -1.735 8.306 -3.464 1.00 90.25 157 LEU A N 1
ATOM 1248 C CA . LEU A 1 157 ? -1.021 7.121 -2.973 1.00 90.25 157 LEU A CA 1
ATOM 1249 C C . LEU A 1 157 ? 0.500 7.337 -2.932 1.00 90.25 157 LEU A C 1
ATOM 1251 O O . LEU A 1 157 ? 1.173 6.860 -2.021 1.00 90.25 157 LEU A O 1
ATOM 1255 N N . ALA A 1 158 ? 1.041 8.102 -3.883 1.00 89.19 158 ALA A N 1
ATOM 1256 C CA . ALA A 1 158 ? 2.448 8.468 -3.879 1.00 89.19 158 ALA A CA 1
ATOM 1257 C C . ALA A 1 158 ? 2.815 9.501 -2.809 1.00 89.19 158 ALA A C 1
ATOM 1259 O O . ALA A 1 158 ? 3.870 9.391 -2.190 1.00 89.19 158 ALA A O 1
ATOM 1260 N N . ARG A 1 159 ? 1.942 10.480 -2.543 1.00 90.25 159 ARG A N 1
ATOM 1261 C CA . ARG A 1 159 ? 2.145 11.455 -1.458 1.00 90.25 159 ARG A CA 1
ATOM 1262 C C . ARG A 1 159 ? 2.115 10.815 -0.072 1.00 90.25 159 ARG A C 1
ATOM 1264 O O . ARG A 1 159 ? 2.853 11.267 0.792 1.00 90.25 159 ARG A O 1
ATOM 1271 N N . ILE A 1 160 ? 1.306 9.775 0.126 1.00 92.69 160 ILE A N 1
ATOM 1272 C CA . ILE A 1 160 ? 1.247 9.022 1.392 1.00 92.69 160 ILE A CA 1
ATOM 1273 C C . ILE A 1 160 ? 2.326 7.926 1.494 1.00 92.69 160 ILE A C 1
ATOM 1275 O O . ILE A 1 160 ? 2.328 7.164 2.451 1.00 92.69 160 ILE A O 1
ATOM 1279 N N . GLY A 1 161 ? 3.221 7.802 0.505 1.00 89.69 161 GLY A N 1
ATOM 1280 C CA . GLY A 1 161 ? 4.347 6.859 0.544 1.00 89.69 161 GLY A CA 1
ATOM 1281 C C . GLY A 1 161 ? 4.000 5.390 0.267 1.00 89.69 161 GLY A C 1
ATOM 1282 O O . GLY A 1 161 ? 4.873 4.531 0.363 1.00 89.69 161 GLY A O 1
ATOM 1283 N N . VAL A 1 162 ? 2.760 5.079 -0.118 1.00 91.12 162 VAL A N 1
ATOM 1284 C CA . VAL A 1 162 ? 2.306 3.714 -0.464 1.00 91.12 162 VAL A CA 1
ATOM 1285 C C . VAL A 1 162 ? 2.806 3.296 -1.850 1.00 91.12 162 VAL A C 1
ATOM 1287 O O . VAL A 1 162 ? 3.009 2.118 -2.145 1.00 91.12 162 VAL A O 1
ATOM 1290 N N . VAL A 1 163 ? 3.020 4.274 -2.723 1.00 89.06 163 VAL A N 1
ATOM 1291 C CA . VAL A 1 163 ? 3.457 4.060 -4.097 1.00 89.06 163 VAL A CA 1
ATOM 1292 C C . VAL A 1 163 ? 4.618 5.000 -4.401 1.00 89.06 163 VAL A C 1
ATOM 1294 O O . VAL A 1 163 ? 4.616 6.161 -4.017 1.00 89.06 163 VAL A O 1
ATOM 1297 N N . GLU A 1 164 ? 5.613 4.539 -5.140 1.00 85.38 164 GLU A N 1
ATOM 1298 C CA . GLU A 1 164 ? 6.663 5.393 -5.676 1.00 85.38 164 GLU A CA 1
ATOM 1299 C C . GLU A 1 164 ? 6.483 5.582 -7.182 1.00 85.38 164 GLU A C 1
ATOM 1301 O O . GLU A 1 164 ? 6.188 4.656 -7.947 1.00 85.38 164 GLU A O 1
ATOM 1306 N N . ARG A 1 165 ? 6.678 6.821 -7.641 1.00 78.62 165 ARG A N 1
ATOM 1307 C CA . ARG A 1 165 ? 6.885 7.064 -9.068 1.00 78.62 165 ARG A CA 1
ATOM 1308 C C . ARG A 1 165 ? 8.253 6.484 -9.418 1.00 78.62 165 ARG A C 1
ATOM 1310 O O . ARG A 1 165 ? 9.209 6.672 -8.670 1.00 78.62 165 ARG A O 1
ATOM 1317 N N . TYR A 1 166 ? 8.382 5.864 -10.590 1.00 71.12 166 TYR A N 1
ATOM 1318 C CA . TYR A 1 166 ? 9.628 5.243 -11.077 1.00 71.12 166 TYR A CA 1
ATOM 1319 C C . TYR A 1 166 ? 10.805 6.234 -11.325 1.00 71.12 166 TYR A C 1
ATOM 1321 O O . TYR A 1 166 ? 11.717 5.984 -12.112 1.00 71.12 166 TYR A O 1
ATOM 1329 N N . SER A 1 167 ? 10.807 7.404 -10.676 1.00 59.91 167 SER A N 1
ATOM 1330 C CA . SER A 1 167 ? 11.780 8.485 -10.810 1.00 59.91 167 SER A CA 1
ATOM 1331 C C . SER A 1 167 ? 13.143 8.219 -10.165 1.00 59.91 167 SER A C 1
ATOM 1333 O O . SER A 1 167 ? 14.091 8.920 -10.504 1.00 59.91 167 SER A O 1
ATOM 1335 N N . ALA A 1 168 ? 13.295 7.238 -9.271 1.00 50.09 168 ALA A N 1
ATOM 1336 C CA . ALA A 1 168 ? 14.612 6.894 -8.719 1.00 50.09 168 ALA A CA 1
ATOM 1337 C C . ALA A 1 168 ? 15.447 6.080 -9.727 1.00 50.09 168 ALA A C 1
ATOM 1339 O O . ALA A 1 168 ? 16.576 6.460 -10.050 1.00 50.09 168 ALA A O 1
ATOM 1340 N N . LEU A 1 169 ? 14.845 5.060 -10.359 1.00 51.41 169 LEU A N 1
ATOM 1341 C CA . LEU A 1 169 ? 15.451 4.363 -11.503 1.00 51.41 169 LEU A CA 1
ATOM 1342 C C . LEU A 1 169 ? 15.631 5.278 -12.722 1.00 51.41 169 LEU A C 1
ATOM 1344 O O . LEU A 1 169 ? 16.457 4.987 -13.581 1.00 51.41 169 LEU A O 1
ATOM 1348 N N . ARG A 1 170 ? 14.918 6.409 -12.792 1.00 55.78 170 ARG A N 1
ATOM 1349 C CA . ARG A 1 170 ? 15.084 7.421 -13.843 1.00 55.78 170 ARG A CA 1
ATOM 1350 C C . ARG A 1 170 ? 16.506 7.960 -13.905 1.00 55.78 170 ARG A C 1
ATOM 1352 O O . ARG A 1 170 ? 16.971 8.133 -15.010 1.00 55.78 170 ARG A O 1
ATOM 1359 N N . ARG A 1 171 ? 17.245 8.174 -12.807 1.00 52.88 171 ARG A N 1
ATOM 1360 C CA . ARG A 1 171 ? 18.631 8.690 -12.928 1.00 52.88 171 ARG A CA 1
ATOM 1361 C C . ARG A 1 171 ? 19.591 7.654 -13.521 1.00 52.88 171 ARG A C 1
ATOM 1363 O O . ARG A 1 171 ? 20.395 7.998 -14.379 1.00 52.88 171 ARG A O 1
ATOM 1370 N N . ALA A 1 172 ? 19.466 6.391 -13.113 1.00 52.59 172 ALA A N 1
ATOM 1371 C CA . ALA A 1 172 ? 20.300 5.294 -13.616 1.00 52.59 172 ALA A CA 1
ATOM 1372 C C . ALA A 1 172 ? 19.874 4.804 -15.015 1.00 52.59 172 ALA A C 1
ATOM 1374 O O . ALA A 1 172 ? 20.701 4.374 -15.815 1.00 52.59 172 ALA A O 1
ATOM 1375 N N . GLY A 1 173 ? 18.578 4.869 -15.321 1.00 55.28 173 GLY A N 1
ATOM 1376 C CA . GLY A 1 173 ? 18.005 4.516 -16.616 1.00 55.28 173 GLY A CA 1
ATOM 1377 C C . GLY A 1 173 ? 18.142 5.632 -17.648 1.00 55.28 173 GLY A C 1
ATOM 1378 O O . GLY A 1 173 ? 18.398 5.345 -18.808 1.00 55.28 173 GLY A O 1
ATOM 1379 N N . GLN A 1 174 ? 18.045 6.903 -17.251 1.00 59.34 174 GLN A N 1
ATOM 1380 C CA . GLN A 1 174 ? 18.175 8.045 -18.160 1.00 59.34 174 GLN A CA 1
ATOM 1381 C C . GLN A 1 174 ? 19.594 8.170 -18.707 1.00 59.34 174 GLN A C 1
ATOM 1383 O O . GLN A 1 174 ? 19.730 8.425 -19.896 1.00 59.34 174 GLN A O 1
ATOM 1388 N N . THR A 1 175 ? 20.636 7.909 -17.912 1.00 60.41 175 THR A N 1
ATOM 1389 C CA . THR A 1 175 ? 22.017 7.857 -18.426 1.00 60.41 175 THR A CA 1
ATOM 1390 C C . THR A 1 175 ? 22.213 6.718 -19.426 1.00 60.41 175 THR A C 1
ATOM 1392 O O . THR A 1 175 ? 22.855 6.918 -20.452 1.00 60.41 175 THR A O 1
ATOM 1395 N N . ARG A 1 176 ? 21.600 5.549 -19.190 1.00 62.81 176 ARG A N 1
ATOM 1396 C CA . ARG A 1 176 ? 21.638 4.403 -20.119 1.00 62.81 176 ARG A CA 1
ATOM 1397 C C . ARG A 1 176 ? 20.833 4.640 -21.398 1.00 62.81 176 ARG A C 1
ATOM 1399 O O . ARG A 1 176 ? 21.268 4.273 -22.479 1.00 62.81 176 ARG A O 1
ATOM 1406 N N . VAL A 1 177 ? 19.666 5.267 -21.304 1.00 62.53 177 VAL A N 1
ATOM 1407 C CA . VAL A 1 177 ? 18.841 5.591 -22.478 1.00 62.53 177 VAL A CA 1
ATOM 1408 C C . VAL A 1 177 ? 19.467 6.726 -23.280 1.00 62.53 177 VAL A C 1
ATOM 1410 O O . VAL A 1 177 ? 19.462 6.668 -24.504 1.00 62.53 177 VAL A O 1
ATOM 1413 N N . GLN A 1 178 ? 20.065 7.722 -22.619 1.00 65.88 178 GLN A N 1
ATOM 1414 C CA . GLN A 1 178 ? 20.843 8.761 -23.292 1.00 65.88 178 GLN A CA 1
ATOM 1415 C C . GLN A 1 178 ? 22.056 8.167 -24.004 1.00 65.88 178 GLN A C 1
ATOM 1417 O O . GLN A 1 178 ? 22.270 8.495 -25.166 1.00 65.88 178 GLN A O 1
ATOM 1422 N N . SER A 1 179 ? 22.809 7.261 -23.371 1.00 67.38 179 SER A N 1
ATOM 1423 C CA . SER A 1 179 ? 23.950 6.624 -24.033 1.00 67.38 179 SER A CA 1
ATOM 1424 C C . SER A 1 179 ? 23.517 5.771 -25.225 1.00 67.38 179 SER A C 1
ATOM 1426 O O . SER A 1 179 ? 24.131 5.868 -26.280 1.00 67.38 179 SER A O 1
ATOM 1428 N N . LEU A 1 180 ? 22.418 5.020 -25.118 1.00 67.44 180 LEU A N 1
ATOM 1429 C CA . LEU A 1 180 ? 21.858 4.243 -26.230 1.00 67.44 180 LEU A CA 1
ATOM 1430 C C . LEU A 1 180 ? 21.307 5.123 -27.362 1.00 67.44 180 LEU A C 1
ATOM 1432 O O . LEU A 1 180 ? 21.479 4.788 -28.532 1.00 67.44 180 LEU A O 1
ATOM 1436 N N . ALA A 1 181 ? 20.676 6.252 -27.037 1.00 67.06 181 ALA A N 1
ATOM 1437 C CA . ALA A 1 181 ? 20.206 7.219 -28.026 1.00 67.06 181 ALA A CA 1
ATOM 1438 C C . ALA A 1 181 ? 21.381 7.888 -28.753 1.00 67.06 181 ALA A C 1
ATOM 1440 O O . ALA A 1 181 ? 21.365 7.980 -29.977 1.00 67.06 181 ALA A O 1
ATOM 1441 N N . ILE A 1 182 ? 22.429 8.285 -28.021 1.00 71.31 182 ILE A N 1
ATOM 1442 C CA . ILE A 1 182 ? 23.678 8.806 -28.596 1.00 71.31 182 ILE A CA 1
ATOM 1443 C C . ILE A 1 182 ? 24.319 7.754 -29.503 1.00 71.31 182 ILE A C 1
ATOM 1445 O O . ILE A 1 182 ? 24.734 8.086 -30.607 1.00 71.31 182 ILE A O 1
ATOM 1449 N N . LEU A 1 183 ? 24.355 6.489 -29.080 1.00 70.25 183 LEU A N 1
ATOM 1450 C CA . LEU A 1 183 ? 24.923 5.387 -29.859 1.00 70.25 183 LEU A CA 1
ATOM 1451 C C . LEU A 1 183 ? 24.111 5.122 -31.135 1.00 70.25 183 LEU A C 1
ATOM 1453 O O . LEU A 1 183 ? 24.695 4.906 -32.192 1.00 70.25 183 LEU A O 1
ATOM 1457 N N . GLY A 1 184 ? 22.781 5.235 -31.069 1.00 69.44 184 GLY A N 1
ATOM 1458 C CA . GLY A 1 184 ? 21.902 5.198 -32.240 1.00 69.44 184 GLY A CA 1
ATOM 1459 C C . GLY A 1 184 ? 22.142 6.363 -33.207 1.00 69.44 184 GLY A C 1
ATOM 1460 O O . GLY A 1 184 ? 22.258 6.141 -34.409 1.00 69.44 184 GLY A O 1
ATOM 1461 N N . ILE A 1 185 ? 22.289 7.592 -32.698 1.00 74.06 185 ILE A N 1
ATOM 1462 C CA . ILE A 1 185 ? 22.618 8.777 -33.512 1.00 74.06 185 ILE A CA 1
ATOM 1463 C C . ILE A 1 185 ? 23.994 8.614 -34.169 1.00 74.06 185 ILE A C 1
ATOM 1465 O O . ILE A 1 185 ? 24.133 8.855 -35.367 1.00 74.06 185 ILE A O 1
ATOM 1469 N N . PHE A 1 186 ? 24.997 8.162 -33.411 1.00 73.81 186 PHE A N 1
ATOM 1470 C CA . PHE A 1 186 ? 26.338 7.883 -33.925 1.00 73.81 186 PHE A CA 1
ATOM 1471 C C . PHE A 1 186 ? 26.315 6.812 -35.002 1.00 73.81 186 PHE A C 1
ATOM 1473 O O . PHE A 1 186 ? 26.953 6.985 -36.037 1.00 73.81 186 PHE A O 1
ATOM 1480 N N . ALA A 1 187 ? 25.554 5.738 -34.791 1.00 70.50 187 ALA A N 1
ATOM 1481 C CA . ALA A 1 187 ? 25.360 4.722 -35.802 1.00 70.50 187 ALA A CA 1
ATOM 1482 C C . ALA A 1 187 ? 24.805 5.385 -37.074 1.00 70.50 187 ALA A C 1
ATOM 1484 O O . ALA A 1 187 ? 25.450 5.305 -38.116 1.00 70.50 187 ALA A O 1
ATOM 1485 N N . VAL A 1 188 ? 23.665 6.078 -37.016 1.00 70.31 188 VAL A N 1
ATOM 1486 C CA . VAL A 1 188 ? 23.051 6.701 -38.206 1.00 70.31 188 VAL A CA 1
ATOM 1487 C C . VAL A 1 188 ? 24.013 7.665 -38.915 1.00 70.31 188 VAL A C 1
ATOM 1489 O O . VAL A 1 188 ? 24.115 7.631 -40.142 1.00 70.31 188 VAL A O 1
ATOM 1492 N N . ALA A 1 189 ? 24.766 8.472 -38.161 1.00 73.75 189 ALA A N 1
ATOM 1493 C CA . ALA A 1 189 ? 25.773 9.379 -38.707 1.00 73.75 189 ALA A CA 1
ATOM 1494 C C . ALA A 1 189 ? 26.902 8.627 -39.431 1.00 73.75 189 ALA A C 1
ATOM 1496 O O . ALA A 1 189 ? 27.258 8.983 -40.554 1.00 73.75 189 ALA A O 1
ATOM 1497 N N . ILE A 1 190 ? 27.418 7.546 -38.836 1.00 71.94 190 ILE A N 1
ATOM 1498 C CA . ILE A 1 190 ? 28.383 6.653 -39.487 1.00 71.94 190 ILE A CA 1
ATOM 1499 C C . ILE A 1 190 ? 27.762 6.064 -40.758 1.00 71.94 190 ILE A C 1
ATOM 1501 O O . ILE A 1 190 ? 28.409 6.060 -41.795 1.00 71.94 190 ILE A O 1
ATOM 1505 N N . GLY A 1 191 ? 26.494 5.651 -40.731 1.00 67.50 191 GLY A N 1
ATOM 1506 C CA . GLY A 1 191 ? 25.789 5.103 -41.891 1.00 67.50 191 GLY A CA 1
ATOM 1507 C C . GLY A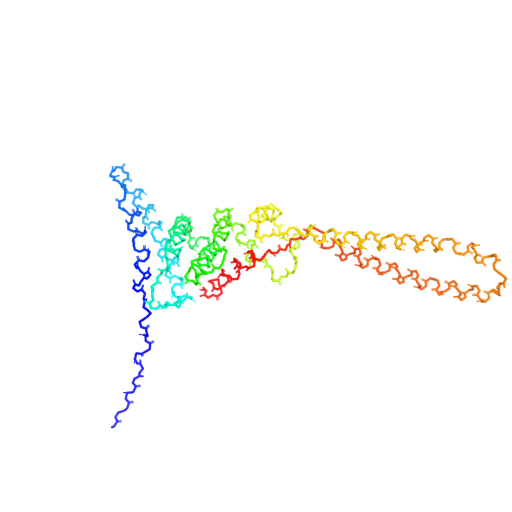 1 191 ? 25.725 6.050 -43.087 1.00 67.50 191 GLY A C 1
ATOM 1508 O O . GLY A 1 191 ? 25.864 5.599 -44.221 1.00 67.50 191 GLY A O 1
ATOM 1509 N N . PHE A 1 192 ? 25.585 7.351 -42.831 1.00 74.94 192 PHE A N 1
ATOM 1510 C CA . PHE A 1 192 ? 25.598 8.397 -43.857 1.00 74.94 192 PHE A CA 1
ATOM 1511 C C . PHE A 1 192 ? 27.008 8.784 -44.326 1.00 74.94 192 PHE A C 1
ATOM 1513 O O . PHE A 1 192 ? 27.197 9.121 -45.494 1.00 74.94 192 PHE A O 1
ATOM 1520 N N . LEU A 1 193 ? 28.002 8.753 -43.435 1.00 74.00 193 LEU A N 1
ATOM 1521 C CA . LEU A 1 193 ? 29.366 9.203 -43.734 1.00 74.00 193 LEU A CA 1
ATOM 1522 C C . LEU A 1 193 ? 30.248 8.101 -44.342 1.00 74.00 193 LEU A C 1
ATOM 1524 O O . LEU A 1 193 ? 31.096 8.390 -45.186 1.00 74.00 193 LEU A O 1
ATOM 1528 N N . LEU A 1 194 ? 30.045 6.839 -43.951 1.00 70.69 194 LEU A N 1
ATOM 1529 C CA . LEU A 1 194 ? 30.880 5.711 -44.375 1.00 70.69 194 LEU A CA 1
ATOM 1530 C C . LEU A 1 194 ? 30.848 5.448 -45.891 1.00 70.69 194 LEU A C 1
ATOM 1532 O O . LEU A 1 194 ? 31.920 5.224 -46.442 1.00 70.69 194 LEU A O 1
ATOM 1536 N N . PRO A 1 195 ? 29.702 5.508 -46.602 1.00 70.50 195 PRO A N 1
ATOM 1537 C CA . PRO A 1 195 ? 29.672 5.285 -48.050 1.00 70.50 195 PRO A CA 1
ATOM 1538 C C . PRO A 1 195 ? 30.557 6.275 -48.816 1.00 70.50 195 PRO A C 1
ATOM 1540 O O . PRO A 1 195 ? 31.262 5.885 -49.745 1.00 70.50 195 PRO A O 1
ATOM 1543 N N . ASN A 1 196 ? 30.587 7.536 -48.371 1.00 75.69 196 ASN A N 1
ATOM 1544 C CA . ASN A 1 196 ? 31.458 8.561 -48.944 1.00 75.69 196 ASN A CA 1
ATOM 1545 C C . ASN A 1 196 ? 32.939 8.271 -48.655 1.00 75.69 196 ASN A C 1
ATOM 1547 O O . ASN A 1 196 ? 33.775 8.467 -49.528 1.00 75.69 196 ASN A O 1
ATOM 1551 N N . LEU A 1 197 ? 33.268 7.754 -47.466 1.00 69.31 197 LEU A N 1
ATOM 1552 C CA . LEU A 1 197 ? 34.632 7.345 -47.102 1.00 69.31 197 LEU A CA 1
ATOM 1553 C C . LEU A 1 197 ? 35.102 6.089 -47.855 1.00 69.31 197 LEU A C 1
ATOM 1555 O O . LEU A 1 197 ? 36.250 6.027 -48.287 1.00 69.31 197 LEU A O 1
ATOM 1559 N N . LEU A 1 198 ? 34.219 5.106 -48.057 1.00 68.31 198 LEU A N 1
ATOM 1560 C CA . LEU A 1 198 ? 34.513 3.874 -48.800 1.00 68.31 198 LEU A CA 1
ATOM 1561 C C . LEU A 1 198 ? 34.817 4.148 -50.281 1.00 68.31 198 LEU A C 1
ATOM 1563 O O . LEU A 1 198 ? 35.582 3.403 -50.892 1.00 68.31 198 LEU A O 1
ATOM 1567 N N . GLY A 1 199 ? 34.273 5.232 -50.845 1.00 69.31 199 GLY A N 1
ATOM 1568 C CA . GLY A 1 199 ? 34.583 5.688 -52.203 1.00 69.31 199 GLY A CA 1
ATOM 1569 C C . GLY A 1 199 ? 36.061 6.035 -52.426 1.00 69.31 199 GLY A C 1
ATOM 1570 O O . GLY A 1 199 ? 36.536 5.943 -53.555 1.00 69.31 199 GLY A O 1
ATOM 1571 N N . PHE A 1 200 ? 36.800 6.366 -51.362 1.00 75.25 200 PHE A N 1
ATOM 1572 C CA . PHE A 1 200 ? 38.230 6.690 -51.420 1.00 75.25 200 PHE A CA 1
ATOM 1573 C C . PHE A 1 200 ? 39.151 5.481 -51.204 1.00 75.25 200 PHE A C 1
ATOM 1575 O O . PHE A 1 200 ? 40.367 5.608 -51.351 1.00 75.25 200 PHE A O 1
ATOM 1582 N N . LEU A 1 201 ? 38.609 4.311 -50.851 1.00 76.81 201 LEU A N 1
ATOM 1583 C CA . LEU A 1 201 ? 39.416 3.115 -50.623 1.00 76.81 201 LEU A CA 1
ATOM 1584 C C . LEU A 1 201 ? 39.662 2.362 -51.942 1.00 76.81 201 LEU A C 1
ATOM 1586 O O . LEU A 1 201 ? 38.717 2.138 -52.705 1.00 76.81 201 LEU A O 1
ATOM 1590 N N . PRO A 1 202 ? 40.902 1.904 -52.205 1.00 78.31 202 PRO A N 1
ATOM 1591 C CA . PRO A 1 202 ? 41.240 1.117 -53.387 1.00 78.31 202 PRO A CA 1
ATOM 1592 C C . PRO A 1 202 ? 40.768 -0.336 -53.214 1.00 78.31 20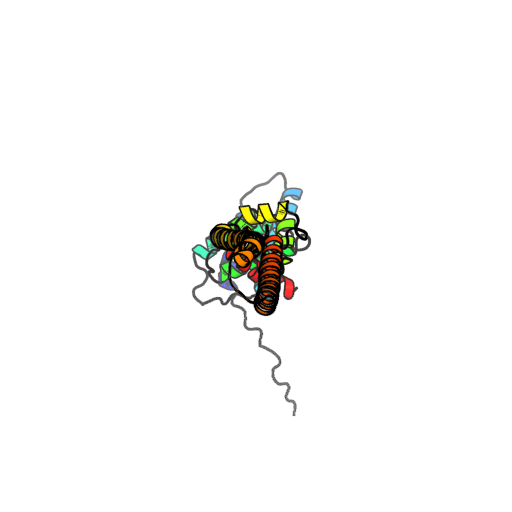2 PRO A C 1
ATOM 1594 O O . PRO A 1 202 ? 41.564 -1.257 -53.056 1.00 78.31 202 PRO A O 1
ATOM 1597 N N . MET A 1 203 ? 39.452 -0.543 -53.192 1.00 80.31 203 MET A N 1
ATOM 1598 C CA . MET A 1 203 ? 38.814 -1.860 -53.126 1.00 80.31 203 MET A CA 1
ATOM 1599 C C . MET A 1 203 ? 38.103 -2.199 -54.434 1.00 80.31 203 MET A C 1
ATOM 1601 O O . MET A 1 203 ? 37.632 -1.311 -55.146 1.00 80.31 203 MET A O 1
ATOM 1605 N N . SER A 1 204 ? 37.992 -3.498 -54.727 1.00 88.00 204 SER A N 1
ATOM 1606 C CA . SER A 1 204 ? 37.180 -3.983 -55.843 1.00 88.00 204 SER A CA 1
ATOM 1607 C C . SER A 1 204 ? 35.701 -3.645 -55.631 1.00 88.00 204 SER A C 1
ATOM 1609 O O . SER A 1 204 ? 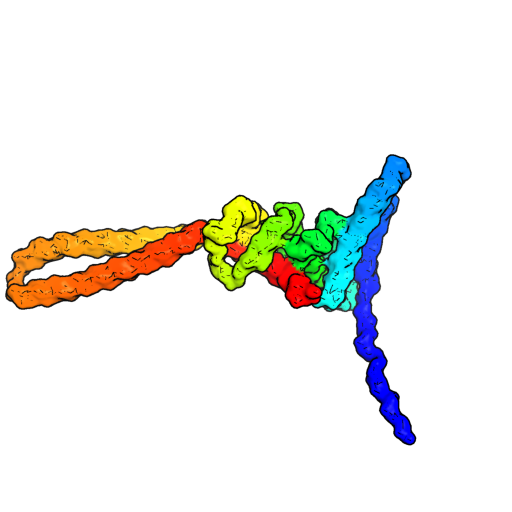35.216 -3.577 -54.500 1.00 88.00 204 SER A O 1
ATOM 1611 N N . GLU A 1 205 ? 34.957 -3.488 -56.726 1.00 82.31 205 GLU A N 1
ATOM 1612 C CA . GLU A 1 205 ? 33.511 -3.222 -56.680 1.00 82.31 205 GLU A CA 1
ATOM 1613 C C . GLU A 1 205 ? 32.734 -4.328 -55.944 1.00 82.31 205 GLU A C 1
ATOM 1615 O O . GLU A 1 205 ? 31.787 -4.053 -55.209 1.00 82.31 205 GLU A O 1
ATOM 1620 N N . THR A 1 206 ? 33.192 -5.580 -56.048 1.00 83.69 206 THR A N 1
ATOM 1621 C CA . THR A 1 206 ? 32.651 -6.708 -55.278 1.00 83.69 206 THR A CA 1
ATOM 1622 C C . THR A 1 206 ? 32.887 -6.559 -53.773 1.00 83.69 206 THR A C 1
ATOM 1624 O O . THR A 1 206 ? 31.966 -6.785 -52.992 1.00 83.69 206 THR A O 1
ATOM 1627 N N . GLY A 1 207 ? 34.077 -6.110 -53.357 1.00 81.06 207 GLY A N 1
ATOM 1628 C CA . GLY A 1 207 ? 34.398 -5.867 -51.949 1.00 81.06 207 GLY A CA 1
ATOM 1629 C C . GLY A 1 207 ? 33.576 -4.726 -51.350 1.00 81.06 207 GLY A C 1
ATOM 1630 O O . GLY A 1 207 ? 33.063 -4.855 -50.241 1.00 81.06 207 GLY A O 1
ATOM 1631 N N . LYS A 1 208 ? 33.364 -3.641 -52.109 1.00 80.94 208 LYS A N 1
ATOM 1632 C CA . LYS A 1 208 ? 32.496 -2.522 -51.698 1.00 80.94 208 LYS A CA 1
ATOM 1633 C C . LYS A 1 208 ? 31.043 -2.967 -51.504 1.00 80.94 208 LYS A C 1
ATOM 1635 O O . LYS A 1 208 ? 30.411 -2.584 -50.519 1.00 80.94 208 LYS A O 1
ATOM 1640 N N . ALA A 1 209 ? 30.524 -3.792 -52.415 1.00 80.62 209 ALA A N 1
ATOM 1641 C CA . ALA A 1 209 ? 29.156 -4.298 -52.345 1.00 80.62 209 ALA A CA 1
ATOM 1642 C C . ALA A 1 209 ? 28.920 -5.209 -51.127 1.00 80.62 209 ALA A C 1
ATOM 1644 O O . ALA A 1 209 ? 27.878 -5.101 -50.477 1.00 80.62 209 ALA A O 1
ATOM 1645 N N . GLU A 1 210 ? 29.875 -6.077 -50.779 1.00 79.56 210 GLU A N 1
ATOM 1646 C CA . GLU A 1 210 ? 29.768 -6.897 -49.565 1.00 79.56 210 GLU A CA 1
ATOM 1647 C C . GLU A 1 210 ? 29.842 -6.057 -48.287 1.00 79.56 210 GLU A C 1
ATOM 1649 O O . GLU A 1 210 ? 29.026 -6.243 -47.383 1.00 79.56 210 GLU A O 1
ATOM 1654 N N . LEU A 1 211 ? 30.749 -5.078 -48.233 1.00 79.31 211 LEU A N 1
ATOM 1655 C CA . LEU A 1 211 ? 30.875 -4.158 -47.098 1.00 79.31 211 LEU A CA 1
ATOM 1656 C C . LEU A 1 211 ? 29.578 -3.378 -46.847 1.00 79.31 211 LEU A C 1
ATOM 1658 O O . LEU A 1 211 ? 29.115 -3.302 -45.708 1.00 79.31 211 LEU A O 1
ATOM 1662 N N . LEU A 1 212 ? 28.945 -2.876 -47.914 1.00 79.62 212 LEU A N 1
ATOM 1663 C CA . LEU A 1 212 ? 27.644 -2.210 -47.835 1.00 79.62 212 LEU A CA 1
ATOM 1664 C C . LEU A 1 212 ? 26.550 -3.142 -47.294 1.00 79.62 212 LEU A C 1
ATOM 1666 O O . LEU A 1 212 ? 25.755 -2.713 -46.460 1.00 79.62 212 LEU A O 1
ATOM 1670 N N . ARG A 1 213 ? 26.524 -4.422 -47.694 1.00 82.06 213 ARG A N 1
ATOM 1671 C CA . ARG A 1 213 ? 25.550 -5.400 -47.169 1.00 82.06 213 ARG A CA 1
ATOM 1672 C C . ARG A 1 213 ? 25.723 -5.642 -45.670 1.00 82.06 213 ARG A C 1
ATOM 1674 O O . ARG A 1 213 ? 24.738 -5.569 -44.935 1.00 82.06 213 ARG A O 1
ATOM 1681 N N . TYR A 1 214 ? 26.950 -5.885 -45.202 1.00 79.75 214 TYR A N 1
ATOM 1682 C CA . TYR A 1 214 ? 27.222 -6.055 -43.768 1.00 79.75 214 TYR A CA 1
ATOM 1683 C C . TYR A 1 214 ? 26.850 -4.805 -42.971 1.00 79.75 214 TYR A C 1
ATOM 1685 O O . TYR A 1 214 ? 26.252 -4.900 -41.898 1.00 79.75 214 TYR A O 1
ATOM 1693 N N . GLN A 1 215 ? 27.134 -3.631 -43.532 1.00 76.44 215 GLN A N 1
ATOM 1694 C CA . GLN A 1 215 ? 26.763 -2.353 -42.951 1.00 76.44 215 GLN A CA 1
ATOM 1695 C C . GLN A 1 215 ? 25.237 -2.218 -42.819 1.00 76.44 215 GLN A C 1
ATOM 1697 O O . GLN A 1 215 ? 24.750 -1.900 -41.735 1.00 76.44 215 GLN A O 1
ATOM 1702 N N . THR A 1 216 ? 24.460 -2.508 -43.868 1.00 79.25 216 THR A N 1
ATOM 1703 C CA . THR A 1 216 ? 22.986 -2.453 -43.816 1.00 79.25 216 THR A CA 1
ATOM 1704 C C . THR A 1 216 ? 22.403 -3.402 -42.763 1.00 79.25 216 THR A C 1
ATOM 1706 O O . THR A 1 216 ? 21.467 -3.027 -42.050 1.00 79.25 216 THR A O 1
ATOM 1709 N N . ILE A 1 217 ? 22.964 -4.607 -42.620 1.00 80.62 217 ILE A N 1
ATOM 1710 C CA . ILE A 1 217 ? 22.542 -5.575 -41.596 1.00 80.62 217 ILE A CA 1
ATOM 1711 C C . ILE A 1 217 ? 22.824 -5.025 -40.194 1.00 80.62 217 ILE A C 1
ATOM 1713 O O . ILE A 1 217 ? 21.923 -5.001 -39.354 1.00 80.62 217 ILE A O 1
ATOM 1717 N N . LEU A 1 218 ? 24.040 -4.522 -39.953 1.00 77.81 218 LEU A N 1
ATOM 1718 C CA . LEU A 1 218 ? 24.417 -3.925 -38.670 1.00 77.81 218 LEU A CA 1
ATOM 1719 C C . LEU A 1 218 ? 23.484 -2.757 -38.308 1.00 77.81 218 LEU A C 1
ATOM 1721 O O . LEU A 1 218 ? 22.999 -2.679 -37.180 1.00 77.81 218 LEU A O 1
ATOM 1725 N N . PHE A 1 219 ? 23.172 -1.893 -39.279 1.00 77.31 219 PHE A N 1
ATOM 1726 C CA . PHE A 1 219 ? 22.247 -0.775 -39.095 1.00 77.31 219 PHE A CA 1
ATOM 1727 C C . PHE A 1 219 ? 20.843 -1.209 -38.722 1.00 77.31 219 PHE A C 1
ATOM 1729 O O . PHE A 1 219 ? 20.257 -0.658 -37.792 1.00 77.31 219 PHE A O 1
ATOM 1736 N N . SER A 1 220 ? 20.321 -2.209 -39.425 1.00 78.19 220 SER A N 1
ATOM 1737 C CA . SER A 1 220 ? 18.989 -2.748 -39.163 1.00 78.19 220 SER A CA 1
ATOM 1738 C C . SER A 1 220 ? 18.911 -3.329 -37.750 1.00 78.19 220 SER A C 1
ATOM 1740 O O . SER A 1 220 ? 17.968 -3.038 -37.017 1.00 78.19 220 SER A O 1
ATOM 1742 N N . CYS A 1 221 ? 19.941 -4.064 -37.319 1.00 77.81 221 CYS A N 1
ATOM 1743 C CA . CYS A 1 221 ? 20.032 -4.594 -35.959 1.00 77.81 221 CYS A CA 1
ATOM 1744 C C . CYS A 1 221 ? 20.072 -3.482 -34.902 1.00 77.81 221 CYS A C 1
ATOM 1746 O O . CYS A 1 221 ? 19.310 -3.531 -33.938 1.00 77.81 221 CYS A O 1
ATOM 1748 N N . VAL A 1 222 ? 20.919 -2.461 -35.082 1.00 77.44 222 VAL A N 1
ATOM 1749 C CA . VAL A 1 222 ? 21.003 -1.333 -34.139 1.00 77.44 222 VAL A CA 1
ATOM 1750 C C . VAL A 1 222 ? 19.674 -0.581 -34.076 1.00 77.44 222 VAL A C 1
ATOM 1752 O O . VAL A 1 222 ? 19.177 -0.332 -32.981 1.00 77.44 222 VAL A O 1
ATOM 1755 N N . ALA A 1 223 ? 19.055 -0.288 -35.222 1.00 74.62 223 ALA A N 1
ATOM 1756 C CA . ALA A 1 223 ? 17.775 0.411 -35.285 1.00 74.62 223 ALA A CA 1
ATOM 1757 C C . ALA A 1 223 ? 16.656 -0.360 -34.567 1.00 74.62 223 ALA A C 1
ATOM 1759 O O . ALA A 1 223 ? 15.920 0.232 -33.777 1.00 74.62 223 ALA A O 1
ATOM 1760 N N . VAL A 1 224 ? 16.556 -1.678 -34.780 1.00 78.88 224 VAL A N 1
ATOM 1761 C CA . VAL A 1 224 ? 15.582 -2.536 -34.085 1.00 78.88 224 VAL A CA 1
ATOM 1762 C C . VAL A 1 224 ? 15.848 -2.550 -32.579 1.00 78.88 224 VAL A C 1
ATOM 1764 O O . VAL A 1 224 ? 14.919 -2.344 -31.799 1.00 78.88 224 VAL A O 1
ATOM 1767 N N . CYS A 1 225 ? 17.103 -2.717 -32.152 1.00 75.25 225 CYS A N 1
ATOM 1768 C CA . CYS A 1 225 ? 17.468 -2.683 -30.735 1.00 75.25 225 CYS A CA 1
ATOM 1769 C C . CYS A 1 225 ? 17.093 -1.345 -30.084 1.00 75.25 225 CYS A C 1
ATOM 1771 O O . CYS A 1 225 ? 16.455 -1.330 -29.030 1.00 75.25 225 CYS A O 1
ATOM 1773 N N . THR A 1 226 ? 17.426 -0.218 -30.718 1.00 74.50 226 THR A N 1
ATOM 1774 C CA . THR A 1 226 ? 17.070 1.116 -30.222 1.00 74.50 226 THR A CA 1
ATOM 1775 C C . THR A 1 226 ? 15.555 1.314 -30.182 1.00 74.50 226 THR A C 1
ATOM 1777 O O . THR A 1 226 ? 15.048 1.849 -29.199 1.00 74.50 226 THR A O 1
ATOM 1780 N N . ALA A 1 227 ? 14.814 0.844 -31.191 1.00 72.00 227 ALA A N 1
ATOM 1781 C CA . ALA A 1 227 ? 13.356 0.936 -31.226 1.00 72.00 227 ALA A CA 1
ATOM 1782 C C . ALA A 1 227 ? 12.694 0.115 -30.106 1.00 72.00 227 ALA A C 1
ATOM 1784 O O . ALA A 1 227 ? 11.812 0.625 -29.417 1.00 72.00 227 ALA A O 1
ATOM 1785 N N . VAL A 1 228 ? 13.149 -1.119 -29.861 1.00 76.62 228 VAL A N 1
ATOM 1786 C CA . VAL A 1 228 ? 12.657 -1.969 -28.760 1.00 76.62 228 VAL A CA 1
ATOM 1787 C C . VAL A 1 228 ? 12.968 -1.339 -27.400 1.00 76.62 228 VAL A C 1
ATOM 1789 O O . VAL A 1 228 ? 12.108 -1.303 -26.516 1.00 76.62 228 VAL A O 1
ATOM 1792 N N . LEU A 1 229 ? 14.171 -0.790 -27.225 1.00 71.06 229 LEU A N 1
ATOM 1793 C CA . LEU A 1 229 ? 14.566 -0.094 -25.999 1.00 71.06 229 LEU A CA 1
ATOM 1794 C C . LEU A 1 229 ? 13.746 1.187 -25.779 1.00 71.06 229 LEU A C 1
ATOM 1796 O O . LEU A 1 229 ? 13.285 1.440 -24.669 1.00 71.06 229 LEU A O 1
ATOM 1800 N N . ALA A 1 230 ? 13.488 1.965 -26.831 1.00 69.50 230 ALA A N 1
ATOM 1801 C CA . ALA A 1 230 ? 12.640 3.153 -26.756 1.00 69.50 230 ALA A CA 1
ATOM 1802 C C . ALA A 1 230 ? 11.175 2.793 -26.456 1.00 69.50 230 ALA A C 1
ATOM 1804 O O . ALA A 1 230 ? 10.530 3.437 -25.627 1.00 69.50 230 ALA A O 1
ATOM 1805 N N . PHE A 1 231 ? 10.646 1.737 -27.077 1.00 69.31 231 PHE A N 1
ATOM 1806 C CA . PHE A 1 231 ? 9.283 1.263 -26.842 1.00 69.31 231 PHE A CA 1
ATOM 1807 C C . PHE A 1 231 ? 9.093 0.733 -25.415 1.00 69.31 231 PHE A C 1
ATOM 1809 O O . PHE A 1 231 ? 8.142 1.104 -24.727 1.00 69.31 231 PHE A O 1
ATOM 1816 N N . THR A 1 232 ? 10.022 -0.089 -24.925 1.00 67.62 232 THR A N 1
ATOM 1817 C CA . THR A 1 232 ? 9.980 -0.570 -23.537 1.00 67.62 232 THR A CA 1
ATOM 1818 C C . THR A 1 232 ? 10.086 0.605 -22.568 1.00 67.62 232 THR A C 1
ATOM 1820 O O . THR A 1 232 ? 9.249 0.737 -21.678 1.00 67.62 232 THR A O 1
ATOM 1823 N N . TYR A 1 233 ? 11.017 1.534 -22.790 1.00 66.81 233 TYR A N 1
ATOM 1824 C CA . TYR A 1 233 ? 11.193 2.705 -21.933 1.00 66.81 233 TYR A CA 1
ATOM 1825 C C . TYR A 1 233 ? 9.975 3.640 -21.907 1.00 66.81 233 TYR A C 1
ATOM 1827 O O . TYR A 1 233 ? 9.574 4.089 -20.833 1.00 66.81 233 TYR A O 1
ATOM 1835 N N . THR A 1 234 ? 9.346 3.901 -23.057 1.00 66.00 234 THR A N 1
ATOM 1836 C CA . THR A 1 234 ? 8.125 4.724 -23.125 1.00 66.00 234 THR A CA 1
ATOM 1837 C C . THR A 1 234 ? 6.942 4.049 -22.435 1.00 66.00 234 THR A C 1
ATOM 1839 O O . THR A 1 234 ? 6.157 4.727 -21.775 1.00 66.00 234 THR A O 1
ATOM 1842 N N . ARG A 1 235 ? 6.845 2.714 -22.484 1.00 64.44 235 ARG A N 1
ATOM 1843 C CA . ARG A 1 235 ? 5.827 1.954 -21.741 1.00 64.44 235 ARG A CA 1
ATOM 1844 C C . ARG A 1 235 ? 6.027 2.007 -20.221 1.00 64.44 235 ARG A C 1
ATOM 1846 O O . ARG A 1 235 ? 5.042 2.017 -19.487 1.00 64.44 235 ARG A O 1
ATOM 1853 N N . PHE A 1 236 ? 7.272 2.080 -19.751 1.00 61.47 236 PHE A N 1
ATOM 1854 C CA . PHE A 1 236 ? 7.605 2.271 -18.331 1.00 61.47 236 PHE A CA 1
ATOM 1855 C C . PHE A 1 236 ? 7.574 3.746 -17.892 1.00 61.47 236 PHE A C 1
ATOM 1857 O O . PHE A 1 236 ? 7.684 4.063 -16.707 1.00 61.47 236 PHE A O 1
ATOM 1864 N N . TRP A 1 237 ? 7.407 4.684 -18.825 1.00 59.66 237 TRP A N 1
ATOM 1865 C CA . TRP A 1 237 ? 7.393 6.104 -18.508 1.00 59.66 237 TRP A CA 1
ATOM 1866 C C . TRP A 1 237 ? 6.097 6.511 -17.808 1.00 59.66 237 TRP A C 1
ATOM 1868 O O . TRP A 1 237 ? 5.002 6.467 -18.364 1.00 59.66 237 TRP A O 1
ATOM 1878 N N . GLY A 1 238 ? 6.236 6.942 -16.554 1.00 60.59 238 GLY A N 1
ATOM 1879 C CA . GLY A 1 238 ? 5.100 7.323 -15.719 1.00 60.59 238 GLY A CA 1
ATOM 1880 C C . GLY A 1 238 ? 4.356 6.140 -15.107 1.00 60.59 238 GLY A C 1
ATOM 1881 O O . GLY A 1 238 ? 3.240 6.336 -14.629 1.00 60.59 238 GLY A O 1
ATOM 1882 N N . SER A 1 239 ? 4.954 4.943 -15.101 1.00 71.75 239 SER A N 1
ATOM 1883 C CA . SER A 1 239 ? 4.467 3.866 -14.252 1.00 71.75 239 SER A CA 1
ATOM 1884 C C . SER A 1 239 ? 4.769 4.156 -12.786 1.00 71.75 239 SER A C 1
ATOM 1886 O O . SER A 1 239 ? 5.746 4.820 -12.422 1.00 71.75 239 SER A O 1
ATOM 1888 N N . PHE A 1 240 ? 3.902 3.625 -11.949 1.00 79.06 240 PHE A N 1
ATOM 1889 C CA . PHE A 1 240 ? 4.033 3.646 -10.507 1.00 79.06 240 PHE A CA 1
ATOM 1890 C C . PHE A 1 240 ? 4.393 2.241 -10.018 1.00 79.06 240 PHE A C 1
ATOM 1892 O O . PHE A 1 240 ? 4.065 1.261 -10.691 1.00 79.06 240 PHE A O 1
ATOM 1899 N N . ARG A 1 241 ? 5.077 2.137 -8.880 1.00 84.25 241 ARG A N 1
ATOM 1900 C CA . ARG A 1 241 ? 5.402 0.869 -8.219 1.00 84.25 241 ARG A CA 1
ATOM 1901 C C . ARG A 1 241 ? 4.967 0.949 -6.760 1.00 84.25 241 ARG A C 1
ATOM 1903 O O . ARG A 1 241 ? 5.070 2.012 -6.160 1.00 84.25 241 ARG A O 1
ATOM 1910 N N . LEU A 1 242 ? 4.493 -0.155 -6.197 1.00 87.94 242 LEU A N 1
ATOM 1911 C CA . LEU A 1 242 ? 4.274 -0.249 -4.756 1.00 87.94 242 LEU A CA 1
ATOM 1912 C C . LEU A 1 242 ? 5.609 -0.117 -4.010 1.00 87.94 242 LEU A C 1
ATOM 1914 O O . LEU A 1 242 ? 6.622 -0.683 -4.430 1.00 87.94 242 LEU A O 1
ATOM 1918 N N . THR A 1 243 ? 5.611 0.674 -2.939 1.00 89.88 243 THR A N 1
ATOM 1919 C CA . THR A 1 243 ? 6.724 0.709 -1.981 1.00 89.88 243 THR A CA 1
ATOM 1920 C C . THR A 1 243 ? 6.647 -0.511 -1.063 1.00 89.88 243 THR A C 1
ATOM 1922 O O . THR A 1 243 ? 5.632 -1.204 -1.041 1.00 89.88 243 THR A O 1
ATOM 1925 N N . THR A 1 244 ? 7.675 -0.752 -0.242 1.00 89.81 244 THR A N 1
ATOM 1926 C CA . THR A 1 244 ? 7.620 -1.792 0.804 1.00 89.81 244 THR A CA 1
ATOM 1927 C C . THR A 1 244 ? 6.407 -1.609 1.721 1.00 89.81 244 THR A C 1
ATOM 1929 O O . THR A 1 244 ? 5.731 -2.582 2.046 1.00 89.81 244 THR A O 1
ATOM 1932 N N . LEU A 1 245 ? 6.089 -0.358 2.077 1.00 92.69 245 LEU A N 1
ATOM 1933 C CA . LEU A 1 245 ? 4.908 -0.007 2.864 1.00 92.69 245 LEU A CA 1
ATOM 1934 C C . LEU A 1 245 ? 3.613 -0.389 2.134 1.00 92.69 245 LEU A C 1
ATOM 1936 O O . LEU A 1 245 ? 2.736 -1.026 2.715 1.00 92.69 245 LEU A O 1
ATOM 1940 N N . GLY A 1 246 ? 3.496 -0.029 0.852 1.00 92.31 246 GLY A N 1
ATOM 1941 C CA . GLY A 1 246 ? 2.314 -0.359 0.059 1.00 92.31 246 GLY A CA 1
ATOM 1942 C C . GLY A 1 246 ? 2.136 -1.854 -0.178 1.00 92.31 246 GLY A C 1
ATOM 1943 O O . GLY A 1 246 ? 1.012 -2.347 -0.103 1.00 92.31 246 GLY A O 1
ATOM 1944 N N . ASP A 1 247 ? 3.230 -2.584 -0.396 1.00 91.44 247 ASP A N 1
ATOM 1945 C CA . ASP A 1 247 ? 3.211 -4.042 -0.502 1.00 91.44 247 ASP A CA 1
ATOM 1946 C C . ASP A 1 247 ? 2.772 -4.685 0.820 1.00 91.44 247 ASP A C 1
ATOM 1948 O O . ASP A 1 247 ? 1.897 -5.551 0.806 1.00 91.44 247 ASP A O 1
ATOM 1952 N N . ARG A 1 248 ? 3.296 -4.233 1.968 1.00 91.75 248 ARG A N 1
ATOM 1953 C CA . ARG A 1 248 ? 2.880 -4.729 3.293 1.00 91.75 248 ARG A CA 1
ATOM 1954 C C . ARG A 1 248 ? 1.400 -4.473 3.569 1.00 91.75 248 ARG A C 1
ATOM 1956 O O . ARG A 1 248 ? 0.687 -5.417 3.901 1.00 91.75 248 ARG A O 1
ATOM 1963 N N . LEU A 1 249 ? 0.922 -3.242 3.362 1.00 93.62 249 LEU A N 1
ATOM 1964 C CA . LEU A 1 249 ? -0.496 -2.880 3.514 1.00 93.62 249 LEU A CA 1
ATOM 1965 C C . LEU A 1 249 ? -1.404 -3.742 2.634 1.00 93.62 249 LEU A C 1
ATOM 1967 O O . LEU A 1 249 ? -2.433 -4.250 3.076 1.00 93.62 249 LEU A O 1
ATOM 1971 N N . LYS A 1 250 ? -1.019 -3.932 1.373 1.00 93.75 250 LYS A N 1
ATOM 1972 C CA . LYS A 1 250 ? -1.783 -4.752 0.439 1.00 93.75 250 LYS A CA 1
ATOM 1973 C C . LYS A 1 250 ? -1.802 -6.220 0.861 1.00 93.75 250 LYS A C 1
ATOM 1975 O O . LYS A 1 250 ? -2.870 -6.828 0.872 1.00 93.75 250 LYS A O 1
ATOM 1980 N N . MET A 1 251 ? -0.648 -6.792 1.206 1.00 91.69 251 MET A N 1
ATOM 1981 C CA . MET A 1 251 ? -0.548 -8.192 1.626 1.00 91.69 251 MET A CA 1
ATOM 1982 C C . MET A 1 251 ? -1.329 -8.456 2.914 1.00 91.69 251 MET A C 1
ATOM 1984 O O . MET A 1 251 ? -2.010 -9.480 3.003 1.00 91.69 251 MET A O 1
ATOM 1988 N N . SER A 1 252 ? -1.282 -7.539 3.887 1.00 91.81 252 SER A N 1
ATOM 1989 C CA . SER A 1 252 ? -2.036 -7.688 5.133 1.00 91.81 252 SER A CA 1
ATOM 1990 C C . SER A 1 252 ? -3.545 -7.656 4.888 1.00 91.81 252 SER A C 1
ATOM 1992 O O . SER A 1 252 ? -4.263 -8.532 5.370 1.00 91.81 252 SER A O 1
ATOM 1994 N N . ALA A 1 253 ? -4.025 -6.744 4.039 1.00 94.06 253 ALA A N 1
ATOM 1995 C CA . ALA A 1 253 ? -5.437 -6.643 3.675 1.00 94.06 253 ALA A CA 1
ATOM 1996 C C . ALA A 1 253 ? -5.959 -7.833 2.856 1.00 94.06 253 ALA A C 1
ATOM 1998 O O . ALA A 1 253 ? -7.094 -8.281 3.043 1.00 94.06 253 ALA A O 1
ATOM 1999 N N . GLN A 1 254 ? -5.146 -8.376 1.945 1.00 92.62 254 GLN A N 1
ATOM 2000 C CA . GLN A 1 254 ? -5.549 -9.492 1.083 1.00 92.62 254 GLN A CA 1
ATOM 2001 C C . GLN A 1 254 ? -5.946 -10.745 1.878 1.00 92.62 254 GLN A C 1
ATOM 2003 O O . GLN A 1 254 ? -6.825 -11.489 1.434 1.00 92.62 254 GLN A O 1
ATOM 2008 N N . ARG A 1 255 ? -5.382 -10.951 3.080 1.00 89.31 255 ARG A N 1
ATOM 2009 C CA . ARG A 1 255 ? -5.784 -12.041 3.991 1.00 89.31 255 ARG A CA 1
ATOM 2010 C C . ARG A 1 255 ? -7.267 -11.974 4.359 1.00 89.31 255 ARG A C 1
ATOM 2012 O O . ARG A 1 255 ? -7.902 -13.015 4.516 1.00 89.31 255 ARG A O 1
ATOM 2019 N N . PHE A 1 256 ? -7.814 -10.767 4.459 1.00 90.94 256 PHE A N 1
ATOM 2020 C CA . PHE A 1 256 ? -9.195 -10.524 4.863 1.00 90.94 256 PHE A CA 1
ATOM 2021 C C . PHE A 1 256 ? -10.153 -10.472 3.677 1.00 90.94 256 PHE A C 1
ATOM 2023 O O . PHE A 1 256 ? -11.309 -10.852 3.832 1.00 90.94 256 PHE A O 1
ATOM 2030 N N . LEU A 1 257 ? -9.688 -10.073 2.490 1.00 89.88 257 LEU A N 1
ATOM 2031 C CA . LEU A 1 257 ? -10.499 -10.114 1.268 1.00 89.88 257 LEU A CA 1
ATOM 2032 C C . LEU A 1 257 ? -10.687 -11.532 0.720 1.00 89.88 257 LEU A C 1
ATOM 2034 O O . LEU A 1 257 ? -11.786 -11.871 0.301 1.00 89.88 257 LEU A O 1
ATOM 2038 N N . ASN A 1 258 ? -9.645 -12.366 0.748 1.00 81.75 258 ASN A N 1
ATOM 2039 C CA . ASN A 1 258 ? -9.692 -13.708 0.154 1.00 81.75 258 ASN A CA 1
ATOM 2040 C C . ASN A 1 258 ? -10.419 -14.744 1.026 1.00 81.75 258 ASN A C 1
ATOM 2042 O O . ASN A 1 258 ? -10.770 -15.815 0.540 1.00 81.75 258 ASN A O 1
ATOM 2046 N N . LYS A 1 259 ? -10.601 -14.449 2.319 1.00 67.19 259 LYS A N 1
ATOM 2047 C CA . LYS A 1 259 ? -11.273 -15.318 3.299 1.00 67.19 259 LYS A CA 1
ATOM 2048 C C . LYS A 1 259 ? -12.691 -14.832 3.666 1.00 67.19 259 LYS A C 1
ATOM 2050 O O . LYS A 1 259 ? -13.250 -15.311 4.653 1.00 67.19 259 LYS A O 1
ATOM 2055 N N . ALA A 1 260 ? -13.217 -13.836 2.945 1.00 55.22 260 ALA A N 1
ATOM 2056 C CA . ALA A 1 260 ? -14.558 -13.268 3.125 1.00 55.22 260 ALA A CA 1
ATOM 2057 C C . ALA A 1 260 ? -15.599 -14.028 2.302 1.00 55.22 260 ALA A C 1
ATOM 2059 O O . ALA A 1 260 ? -16.719 -14.203 2.829 1.00 55.22 260 ALA A O 1
#